Protein AF-A0A957HT74-F1 (afdb_monomer)

Solvent-accessible surface area (backbone atoms only — not comparable to full-atom values): 10400 Å² total; per-residue (Å²): 116,50,66,56,54,30,31,49,35,33,40,51,44,15,50,49,34,28,53,54,8,50,47,22,50,78,40,12,60,59,52,15,63,47,33,43,53,90,46,33,67,59,37,26,54,51,10,50,52,28,33,54,48,12,51,52,36,37,55,48,42,68,42,86,78,61,56,58,66,61,52,46,52,51,26,50,50,32,46,50,51,33,51,51,50,53,51,48,45,70,76,40,52,91,59,42,31,72,68,21,52,54,51,52,51,52,52,33,52,53,39,42,50,36,22,54,48,33,52,57,27,50,58,48,59,29,47,40,89,97,46,83,98,39,71,58,85,87,85,85,82,91,67,94,69,60,66,83,74,47,44,67,60,69,69,34,67,87,58,40,52,83,80,32,87,52,46,73,46,77,46,79,44,76,59,84,98,44,77,44,81,46,78,40,69,58,86,75,86,127

Radius of gyration: 23.63 Å; Cα contacts (8 Å, |Δi|>4): 203; chains: 1; bounding box: 57×33×70 Å

pLDDT: mean 87.94, std 12.85, range [29.28, 98.62]

Structure (mmCIF, N/CA/C/O backbone):
data_AF-A0A957HT74-F1
#
_entry.id   AF-A0A957HT74-F1
#
loop_
_atom_site.group_PDB
_atom_site.id
_atom_site.type_symbol
_atom_site.label_atom_id
_atom_site.label_alt_id
_atom_site.label_comp_id
_atom_site.label_asym_id
_atom_site.label_entity_id
_atom_site.label_seq_id
_atom_site.pdbx_PDB_ins_code
_atom_site.Cartn_x
_atom_site.Cartn_y
_atom_site.Cartn_z
_atom_site.occupancy
_atom_site.B_iso_or_equiv
_atom_site.auth_seq_id
_atom_site.auth_comp_id
_atom_site.auth_asym_id
_atom_site.auth_atom_id
_atom_site.pdbx_PDB_model_num
ATOM 1 N N . MET A 1 1 ? -8.867 11.372 16.812 1.00 57.34 1 MET A N 1
ATOM 2 C CA . MET A 1 1 ? -7.610 11.881 16.205 1.00 57.34 1 MET A CA 1
ATOM 3 C C . MET A 1 1 ? -6.783 10.784 15.532 1.00 57.34 1 MET A C 1
ATOM 5 O O . MET A 1 1 ? -6.333 11.023 14.426 1.00 57.34 1 MET A O 1
ATOM 9 N N . ARG A 1 2 ? -6.617 9.591 16.124 1.00 67.62 2 ARG A N 1
ATOM 10 C CA . ARG A 1 2 ? -5.727 8.526 15.606 1.00 67.62 2 ARG A CA 1
ATOM 11 C C . ARG A 1 2 ? -6.231 7.813 14.342 1.00 67.62 2 ARG A C 1
ATOM 13 O O . ARG A 1 2 ? -5.451 7.509 13.455 1.00 67.62 2 ARG A O 1
ATOM 20 N N . GLU A 1 3 ? -7.545 7.688 14.169 1.00 76.31 3 GLU A N 1
ATOM 21 C CA . GLU A 1 3 ? -8.117 7.231 12.890 1.00 76.31 3 GLU A CA 1
ATOM 22 C C . GLU A 1 3 ? -7.791 8.193 11.729 1.00 76.31 3 GLU A C 1
ATOM 24 O O . GLU A 1 3 ? -7.622 7.764 10.591 1.00 76.31 3 GLU A O 1
ATOM 29 N N . LYS A 1 4 ? -7.615 9.497 12.010 1.00 83.75 4 LYS A N 1
ATOM 30 C CA . LYS A 1 4 ? -7.230 10.475 10.981 1.00 83.75 4 LYS A CA 1
ATOM 31 C C . LYS A 1 4 ? -5.808 10.231 10.469 1.00 83.75 4 LYS A C 1
ATOM 33 O O . LYS A 1 4 ? -5.583 10.432 9.286 1.00 83.75 4 LYS A O 1
ATOM 38 N N . THR A 1 5 ? -4.871 9.790 11.314 1.00 89.81 5 THR A N 1
ATOM 39 C CA . THR A 1 5 ? -3.486 9.537 10.877 1.00 89.81 5 THR A CA 1
ATOM 40 C C . THR A 1 5 ? -3.401 8.295 9.997 1.00 89.81 5 THR A C 1
ATOM 42 O O . THR A 1 5 ? -2.798 8.366 8.930 1.00 89.81 5 THR A O 1
ATOM 45 N N . LEU A 1 6 ? -4.110 7.218 10.366 1.00 91.69 6 LEU A N 1
ATOM 46 C CA . LEU A 1 6 ? -4.234 6.025 9.520 1.00 91.69 6 LEU A CA 1
ATOM 47 C C . LEU A 1 6 ? -4.896 6.357 8.175 1.00 91.69 6 LEU A C 1
ATOM 49 O O . LEU A 1 6 ? -4.411 5.942 7.125 1.00 91.69 6 LEU A O 1
ATOM 53 N N . LYS A 1 7 ? -5.966 7.164 8.195 1.00 94.06 7 LYS A N 1
ATOM 54 C CA . LYS A 1 7 ? -6.617 7.654 6.975 1.00 94.06 7 LYS A CA 1
ATOM 55 C C . LYS A 1 7 ? -5.644 8.410 6.073 1.00 94.06 7 LYS A C 1
ATOM 57 O O . LYS A 1 7 ? -5.621 8.161 4.872 1.00 94.06 7 LYS A O 1
ATOM 62 N N . THR A 1 8 ? -4.857 9.328 6.635 1.00 95.00 8 THR A N 1
ATOM 63 C CA . THR A 1 8 ? -3.863 10.087 5.869 1.00 95.00 8 THR A CA 1
ATOM 64 C C . THR A 1 8 ? -2.818 9.161 5.256 1.00 95.00 8 THR A C 1
ATOM 66 O O . THR A 1 8 ? -2.551 9.287 4.069 1.00 95.00 8 THR A O 1
ATOM 69 N N . ALA A 1 9 ? -2.285 8.198 6.016 1.00 95.12 9 ALA A N 1
ATOM 70 C CA . ALA A 1 9 ? -1.298 7.247 5.507 1.00 95.12 9 ALA A CA 1
ATOM 71 C C . ALA A 1 9 ? -1.837 6.442 4.310 1.00 95.12 9 ALA A C 1
ATOM 73 O O . ALA A 1 9 ? -1.196 6.391 3.262 1.00 95.12 9 ALA A O 1
ATOM 74 N N . LEU A 1 10 ? -3.053 5.895 4.432 1.00 96.75 10 LEU A N 1
ATOM 75 C CA . LEU A 1 10 ? -3.701 5.149 3.351 1.00 96.75 10 LEU A CA 1
ATOM 76 C C . LEU A 1 10 ? -3.994 6.033 2.129 1.00 96.75 10 LEU A C 1
ATOM 78 O O . LEU A 1 10 ? -3.748 5.616 1.003 1.00 96.75 10 LEU A O 1
ATOM 82 N N . LEU A 1 11 ? -4.486 7.263 2.317 1.00 97.81 11 LEU A N 1
ATOM 83 C CA . LEU A 1 11 ? -4.757 8.170 1.194 1.00 97.81 11 LEU A CA 1
ATOM 84 C C . LEU A 1 11 ? -3.479 8.645 0.493 1.00 97.81 11 LEU A C 1
ATOM 86 O O . LEU A 1 11 ? -3.493 8.824 -0.726 1.00 97.81 11 LEU A O 1
ATOM 90 N N . SER A 1 12 ? -2.378 8.823 1.226 1.00 97.44 12 SER A N 1
ATOM 91 C CA . SER A 1 12 ? -1.073 9.121 0.631 1.00 97.44 12 SER A CA 1
ATOM 92 C C . SER A 1 12 ? -0.578 7.959 -0.228 1.00 97.44 12 SER A C 1
ATOM 94 O O . SER A 1 12 ? -0.184 8.197 -1.369 1.00 97.44 12 SER A O 1
ATOM 96 N N . ASN A 1 13 ? -0.687 6.717 0.261 1.00 98.12 13 ASN A N 1
ATOM 97 C CA . ASN A 1 13 ? -0.359 5.526 -0.526 1.00 98.12 13 ASN A CA 1
ATOM 98 C C . ASN A 1 13 ? -1.254 5.415 -1.773 1.00 98.12 13 ASN A C 1
ATOM 100 O O . ASN A 1 13 ? -0.754 5.303 -2.890 1.00 98.12 13 ASN A O 1
ATOM 104 N N . ALA A 1 14 ? -2.573 5.549 -1.608 1.00 98.38 14 ALA A N 1
ATOM 105 C CA . ALA A 1 14 ? -3.521 5.514 -2.717 1.00 98.38 14 ALA A CA 1
ATOM 106 C C . ALA A 1 14 ? -3.192 6.548 -3.804 1.00 98.38 14 ALA A C 1
ATOM 108 O O . ALA A 1 14 ? -3.192 6.225 -4.992 1.00 98.38 14 ALA A O 1
ATOM 109 N N . THR A 1 15 ? -2.881 7.781 -3.396 1.00 98.44 15 THR A N 1
ATOM 110 C CA . THR A 1 15 ? -2.511 8.866 -4.315 1.00 98.44 15 THR A CA 1
ATOM 1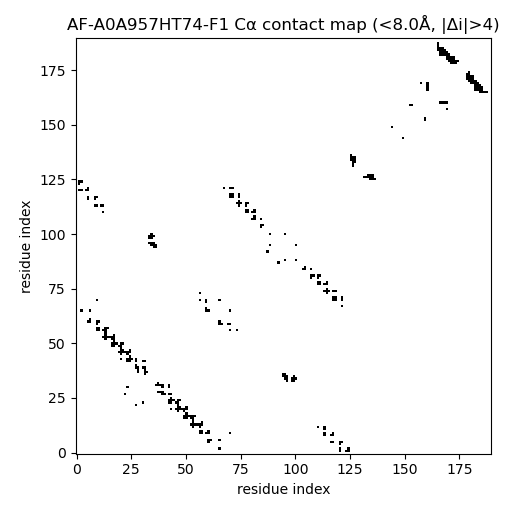11 C C . THR A 1 15 ? -1.215 8.540 -5.044 1.00 98.44 15 THR A C 1
ATOM 113 O O . THR A 1 15 ? -1.173 8.629 -6.268 1.00 98.44 15 THR A O 1
ATOM 116 N N . PHE A 1 16 ? -0.177 8.123 -4.315 1.00 98.31 16 PHE A N 1
ATOM 117 C CA . PHE A 1 16 ? 1.112 7.774 -4.906 1.00 98.31 16 PHE A CA 1
ATOM 118 C C . PHE A 1 16 ? 0.973 6.625 -5.909 1.00 98.31 16 PHE A C 1
ATOM 120 O O . PHE A 1 16 ? 1.353 6.779 -7.065 1.00 98.31 16 PHE A O 1
ATOM 127 N N . SER A 1 17 ? 0.329 5.527 -5.506 1.00 98.12 17 SER A N 1
ATOM 128 C CA . SER A 1 17 ? 0.074 4.363 -6.358 1.00 98.12 17 SER A CA 1
ATOM 129 C C . SER A 1 17 ? -0.717 4.729 -7.616 1.00 98.12 17 SER A C 1
ATOM 131 O O . SER A 1 17 ? -0.351 4.321 -8.716 1.00 98.12 17 SER A O 1
ATOM 133 N N . THR A 1 18 ? -1.755 5.562 -7.488 1.00 98.38 18 THR A N 1
ATOM 134 C CA . THR A 1 18 ? -2.556 6.013 -8.637 1.00 98.38 18 THR A CA 1
ATOM 135 C C . THR A 1 18 ? -1.728 6.867 -9.595 1.00 98.38 18 THR A C 1
ATOM 137 O O . THR A 1 18 ? -1.754 6.629 -10.800 1.00 98.38 18 THR A O 1
ATOM 140 N N . VAL A 1 19 ? -0.961 7.837 -9.086 1.00 98.31 19 VAL A N 1
ATOM 141 C CA . VAL A 1 19 ? -0.108 8.704 -9.916 1.00 98.31 19 VAL A CA 1
ATOM 142 C C . VAL A 1 19 ? 0.980 7.889 -10.617 1.00 98.31 19 VAL A C 1
ATOM 144 O O . VAL A 1 19 ? 1.155 8.027 -11.826 1.00 98.31 19 VAL A O 1
ATOM 147 N N . SER A 1 20 ? 1.664 6.993 -9.901 1.00 97.38 20 SER A N 1
ATOM 148 C CA . SER A 1 20 ? 2.643 6.074 -10.492 1.00 97.38 20 SER A CA 1
ATOM 149 C C . SER A 1 20 ? 2.011 5.184 -11.562 1.00 97.38 20 SER A C 1
ATOM 151 O O . SER A 1 20 ? 2.583 5.021 -12.639 1.00 97.38 20 SER A O 1
ATOM 153 N N . GLY A 1 21 ? 0.809 4.663 -11.308 1.00 97.94 21 GLY A N 1
ATOM 154 C CA . GLY A 1 21 ? 0.069 3.853 -12.268 1.00 97.94 21 GLY A CA 1
ATOM 155 C C . GLY A 1 21 ? -0.300 4.617 -13.540 1.00 97.94 21 GLY A C 1
ATOM 156 O O . GLY A 1 21 ? -0.068 4.125 -14.642 1.00 97.94 21 GLY A O 1
ATOM 157 N N . LEU A 1 22 ? -0.783 5.856 -13.409 1.00 98.31 22 LEU A N 1
ATOM 158 C CA . LEU A 1 22 ? -1.070 6.728 -14.551 1.00 98.31 22 LEU A CA 1
ATOM 159 C C . LEU A 1 22 ? 0.193 7.053 -15.357 1.00 98.31 22 LEU A C 1
ATOM 161 O O . LEU A 1 22 ? 0.153 7.016 -16.586 1.00 98.31 22 LEU A O 1
ATOM 165 N N . ILE A 1 23 ? 1.323 7.305 -14.688 1.00 97.44 23 ILE A N 1
ATOM 166 C CA . ILE A 1 23 ? 2.613 7.508 -15.360 1.00 97.44 23 ILE A CA 1
ATOM 167 C C . ILE A 1 23 ? 2.999 6.263 -16.166 1.00 97.44 23 ILE A C 1
ATOM 169 O O . ILE A 1 23 ? 3.411 6.385 -17.314 1.00 97.44 23 ILE A O 1
ATOM 173 N N . PHE A 1 24 ? 2.830 5.068 -15.605 1.00 96.88 24 PHE A N 1
ATOM 174 C CA . PHE A 1 24 ? 3.150 3.811 -16.284 1.00 96.88 24 PHE A CA 1
ATOM 175 C C . PHE A 1 24 ? 2.237 3.540 -17.490 1.00 96.88 24 PHE A C 1
ATOM 177 O O . PHE A 1 24 ? 2.708 3.052 -18.516 1.00 96.88 24 PHE A O 1
ATOM 184 N N . ILE A 1 25 ? 0.951 3.888 -17.394 1.00 98.00 25 ILE A N 1
ATOM 185 C CA . ILE A 1 25 ? -0.017 3.741 -18.491 1.00 98.00 25 ILE A CA 1
ATOM 186 C C . ILE A 1 25 ? 0.302 4.713 -19.637 1.00 98.00 25 ILE A C 1
ATOM 188 O O . ILE A 1 25 ? 0.414 4.296 -20.792 1.00 98.00 25 ILE A O 1
ATOM 192 N N . ILE A 1 26 ? 0.461 6.002 -19.323 1.00 97.88 26 ILE A N 1
ATOM 193 C CA . ILE A 1 26 ? 0.606 7.074 -20.322 1.00 97.88 26 ILE A CA 1
ATOM 194 C C . ILE A 1 26 ? 2.025 7.101 -20.902 1.00 97.88 26 ILE A C 1
ATOM 196 O O . ILE A 1 26 ? 2.206 7.257 -22.106 1.00 97.88 26 ILE A O 1
ATOM 200 N N . PHE A 1 27 ? 3.040 6.912 -20.057 1.00 96.50 27 PHE A N 1
ATOM 201 C CA . PHE A 1 27 ? 4.454 7.051 -20.408 1.00 96.50 27 PHE A CA 1
ATOM 202 C C . PHE A 1 27 ? 5.208 5.713 -20.381 1.00 96.50 27 PHE A C 1
ATOM 204 O O . PHE A 1 27 ? 6.421 5.689 -20.173 1.00 96.50 27 PHE A O 1
ATOM 211 N N . GLY A 1 28 ? 4.526 4.589 -20.628 1.00 94.06 28 GLY A N 1
ATOM 212 C CA . GLY A 1 28 ? 5.116 3.245 -20.549 1.00 94.06 28 GLY A CA 1
ATOM 213 C C . GLY A 1 28 ? 6.393 3.060 -21.380 1.00 94.06 28 GLY A C 1
ATOM 214 O O . GLY A 1 28 ? 7.334 2.422 -20.916 1.00 94.06 28 GLY A O 1
ATOM 215 N N . GLN A 1 29 ? 6.485 3.677 -22.565 1.00 95.50 29 GLN A N 1
ATOM 216 C CA . GLN A 1 29 ? 7.706 3.645 -23.384 1.00 95.50 29 GLN A CA 1
ATOM 217 C C . GLN A 1 29 ? 8.873 4.398 -22.730 1.00 95.50 29 GLN A C 1
ATOM 219 O O . GLN A 1 29 ? 10.006 3.922 -22.744 1.00 95.50 29 GLN A O 1
ATOM 224 N N . PHE A 1 30 ? 8.608 5.570 -22.149 1.00 95.19 30 PHE A N 1
ATOM 225 C CA . PHE A 1 30 ? 9.624 6.337 -21.433 1.00 95.19 30 PHE A CA 1
ATOM 226 C C . PHE A 1 30 ? 10.124 5.561 -20.211 1.00 95.19 30 PHE A C 1
ATOM 228 O O . PHE A 1 30 ? 11.331 5.462 -20.003 1.00 95.19 30 PHE A O 1
ATOM 235 N N . VAL A 1 31 ? 9.209 4.948 -19.452 1.00 94.75 31 VAL A N 1
ATOM 236 C CA . VAL A 1 31 ? 9.553 4.099 -18.303 1.00 94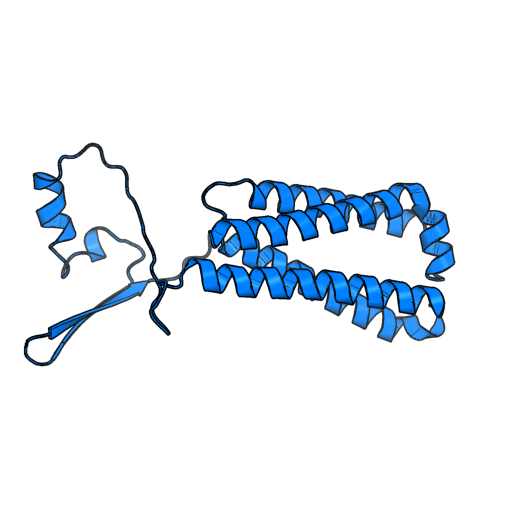.75 31 VAL A CA 1
ATOM 237 C C . VAL A 1 31 ? 10.388 2.895 -18.748 1.00 94.75 31 VAL A C 1
ATOM 239 O O . VAL A 1 31 ? 11.423 2.628 -18.146 1.00 94.75 31 VAL A O 1
ATOM 242 N N . ALA A 1 32 ? 10.008 2.217 -19.833 1.00 94.88 32 ALA A N 1
ATOM 243 C CA . ALA A 1 32 ? 10.768 1.100 -20.395 1.00 94.88 32 ALA A CA 1
ATOM 244 C C . ALA A 1 32 ? 12.217 1.489 -20.734 1.00 94.88 32 ALA A C 1
ATOM 246 O O . ALA A 1 32 ? 13.160 0.802 -20.338 1.00 94.88 32 ALA A O 1
ATOM 247 N N . ASN A 1 33 ? 12.400 2.638 -21.389 1.00 94.69 33 ASN A N 1
ATOM 248 C CA . ASN A 1 33 ? 13.722 3.157 -21.735 1.00 94.69 33 ASN A CA 1
ATOM 249 C C . ASN A 1 33 ? 14.525 3.563 -20.488 1.00 94.69 33 ASN A C 1
ATOM 251 O O . ASN A 1 33 ? 15.722 3.297 -20.410 1.00 94.69 33 ASN A O 1
ATOM 255 N N . LEU A 1 34 ? 13.875 4.182 -19.499 1.00 94.75 34 LEU A N 1
ATOM 256 C CA . LEU A 1 34 ? 14.508 4.592 -18.245 1.00 94.75 34 LEU A CA 1
ATOM 257 C C . LEU A 1 34 ? 14.992 3.389 -17.429 1.00 94.75 34 LEU A C 1
ATOM 259 O O . LEU A 1 34 ? 16.094 3.423 -16.886 1.00 94.75 34 LEU A O 1
ATOM 263 N N . ILE A 1 35 ? 14.184 2.329 -17.356 1.00 94.50 35 ILE A N 1
ATOM 264 C CA . ILE A 1 35 ? 14.504 1.099 -16.626 1.00 94.50 35 ILE A CA 1
ATOM 265 C C . ILE A 1 35 ? 15.515 0.229 -17.388 1.00 94.50 35 ILE A C 1
ATOM 267 O O . ILE A 1 35 ? 16.341 -0.424 -16.757 1.00 94.50 35 ILE A O 1
ATOM 271 N N . GLY A 1 36 ? 15.498 0.255 -18.723 1.00 92.69 36 GLY A N 1
ATOM 272 C CA . GLY A 1 36 ? 16.381 -0.544 -19.585 1.00 92.69 36 GLY A CA 1
ATOM 273 C C . GLY A 1 36 ? 15.743 -1.836 -20.107 1.00 92.69 36 GLY A C 1
ATOM 274 O O . GLY A 1 36 ? 16.366 -2.564 -20.874 1.00 92.69 36 GLY A O 1
ATOM 275 N N . ILE A 1 37 ? 14.482 -2.110 -19.754 1.00 92.00 37 ILE A N 1
ATOM 276 C CA . ILE A 1 37 ? 13.727 -3.269 -20.245 1.00 92.00 37 ILE A CA 1
ATOM 277 C C . ILE A 1 37 ? 12.680 -2.768 -21.237 1.00 92.00 37 ILE A C 1
ATOM 279 O O . ILE A 1 37 ? 11.681 -2.160 -20.860 1.00 92.00 37 ILE A O 1
ATOM 283 N N . SER A 1 38 ? 12.897 -3.037 -22.524 1.00 89.88 38 SER A N 1
ATOM 284 C CA . SER A 1 38 ? 12.035 -2.562 -23.615 1.00 89.88 38 SER A CA 1
ATOM 285 C C . SER A 1 38 ? 10.742 -3.380 -23.739 1.00 89.88 38 SER A C 1
ATOM 287 O O . SER A 1 38 ? 10.541 -4.103 -24.709 1.00 89.88 38 SER A O 1
ATOM 289 N N . ALA A 1 39 ? 9.854 -3.264 -22.748 1.00 93.00 39 ALA A N 1
ATOM 290 C CA . ALA A 1 39 ? 8.544 -3.920 -22.734 1.00 93.00 39 ALA A CA 1
ATOM 291 C C . ALA A 1 39 ? 7.420 -2.960 -22.279 1.00 93.00 39 ALA A C 1
ATOM 293 O O . ALA A 1 39 ? 6.850 -3.144 -21.203 1.00 93.00 39 ALA A O 1
ATOM 294 N N . PRO A 1 40 ? 7.063 -1.934 -23.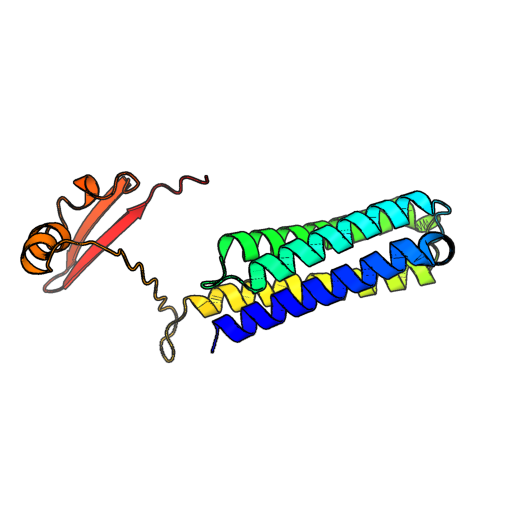079 1.00 92.81 40 PRO A N 1
ATOM 295 C CA . PRO A 1 40 ? 6.105 -0.887 -22.692 1.00 92.81 40 PRO A CA 1
ATOM 296 C C . PRO A 1 40 ? 4.754 -1.429 -22.208 1.00 92.81 40 PRO A C 1
ATOM 298 O O . PRO A 1 40 ? 4.202 -0.931 -21.230 1.00 92.81 40 PRO A O 1
ATOM 301 N N . ILE A 1 41 ? 4.261 -2.492 -22.852 1.00 95.69 41 ILE A N 1
ATOM 302 C CA . ILE A 1 41 ? 2.991 -3.153 -22.515 1.00 95.69 41 ILE A CA 1
ATOM 303 C C . ILE A 1 41 ? 3.008 -3.687 -21.075 1.00 95.69 41 ILE A C 1
ATOM 305 O O . ILE A 1 41 ? 2.016 -3.565 -20.361 1.00 95.69 41 ILE A O 1
ATOM 309 N N . VAL A 1 42 ? 4.139 -4.232 -20.613 1.00 95.62 42 VAL A N 1
ATOM 310 C CA . VAL A 1 42 ? 4.273 -4.747 -19.241 1.00 95.62 42 VAL A CA 1
ATOM 311 C C . VAL A 1 42 ? 4.113 -3.611 -18.234 1.00 95.62 42 VAL A C 1
ATOM 313 O O . VAL A 1 42 ? 3.361 -3.751 -17.272 1.00 95.62 42 VAL A O 1
ATOM 316 N N . TYR A 1 43 ? 4.744 -2.459 -18.482 1.00 95.12 43 TYR A N 1
ATOM 317 C CA . TYR A 1 43 ? 4.584 -1.284 -17.623 1.00 95.12 43 TYR A CA 1
ATOM 318 C C . TYR A 1 43 ? 3.147 -0.773 -17.623 1.00 95.12 43 TYR A C 1
ATOM 320 O O . TYR A 1 43 ? 2.627 -0.470 -16.557 1.00 95.12 43 TYR A O 1
ATOM 328 N N . GLN A 1 44 ? 2.467 -0.749 -18.770 1.00 96.94 44 GLN A N 1
ATOM 329 C CA . GLN A 1 44 ? 1.061 -0.343 -18.837 1.00 96.94 44 GLN A CA 1
ATOM 330 C C . GLN A 1 44 ? 0.147 -1.274 -18.031 1.00 96.94 44 GLN A C 1
ATOM 332 O O . GLN A 1 44 ? -0.708 -0.794 -17.287 1.00 96.94 44 GLN A O 1
ATOM 337 N N . ILE A 1 45 ? 0.356 -2.593 -18.115 1.00 97.69 45 ILE A N 1
ATOM 338 C CA . ILE A 1 45 ? -0.386 -3.585 -17.319 1.00 97.69 45 ILE A CA 1
ATOM 339 C C . ILE A 1 45 ? -0.138 -3.377 -15.825 1.00 97.69 45 ILE A C 1
ATOM 341 O O . ILE A 1 45 ? -1.088 -3.317 -15.043 1.00 97.69 45 ILE A O 1
ATOM 345 N N . ILE A 1 46 ? 1.126 -3.208 -15.431 1.00 97.00 46 ILE A N 1
ATOM 346 C CA . ILE A 1 46 ? 1.490 -2.884 -14.050 1.00 97.00 46 ILE A CA 1
ATOM 347 C C . ILE A 1 46 ? 0.804 -1.585 -13.608 1.00 97.00 46 ILE A C 1
ATOM 349 O O . ILE A 1 46 ? 0.244 -1.522 -12.515 1.00 97.00 46 ILE A O 1
ATOM 353 N N . GLY A 1 47 ? 0.793 -0.567 -14.468 1.00 97.81 47 GLY A N 1
ATOM 354 C CA . GLY A 1 47 ? 0.159 0.715 -14.198 1.00 97.81 47 GLY A CA 1
ATOM 355 C C . GLY A 1 47 ? -1.347 0.598 -13.968 1.00 97.81 47 GLY A C 1
ATOM 356 O O . GLY A 1 47 ? -1.860 1.185 -13.017 1.00 97.81 47 GLY A O 1
ATOM 357 N N . MET A 1 48 ? -2.049 -0.222 -14.757 1.00 98.25 48 MET A N 1
ATOM 358 C CA . MET A 1 48 ? -3.464 -0.540 -14.514 1.00 98.25 48 MET A CA 1
ATOM 359 C C . MET A 1 48 ? -3.664 -1.206 -13.150 1.00 98.25 48 MET A C 1
ATOM 361 O O . MET A 1 48 ? -4.556 -0.808 -12.399 1.00 98.25 48 MET A O 1
ATOM 365 N N . GLY A 1 49 ? -2.806 -2.169 -12.798 1.00 98.12 49 GLY A N 1
ATOM 366 C CA . GLY A 1 49 ? -2.816 -2.802 -11.479 1.00 98.12 49 GLY A CA 1
ATOM 367 C C . GLY A 1 49 ? -2.640 -1.791 -10.342 1.00 98.12 49 GLY A C 1
ATOM 368 O O . GLY A 1 49 ? -3.391 -1.828 -9.370 1.00 98.12 49 GLY A O 1
ATOM 369 N N . LEU A 1 50 ? -1.714 -0.841 -10.490 1.00 98.19 50 LEU A N 1
ATOM 370 C CA . LEU A 1 50 ? -1.458 0.216 -9.506 1.00 98.19 50 LEU A CA 1
ATOM 371 C C . LEU A 1 50 ? -2.629 1.197 -9.359 1.00 98.19 50 LEU A C 1
ATOM 373 O O . LEU A 1 50 ? -2.937 1.603 -8.240 1.00 98.19 50 LEU A O 1
ATOM 377 N N . VAL A 1 51 ? -3.314 1.553 -10.450 1.00 98.62 51 VAL A N 1
ATOM 378 C CA . VAL A 1 51 ? -4.522 2.396 -10.389 1.00 98.62 51 VAL A CA 1
ATOM 379 C C . VAL A 1 51 ? -5.656 1.668 -9.663 1.00 98.62 51 VAL A C 1
ATOM 381 O O . VAL A 1 51 ? -6.293 2.250 -8.784 1.00 98.62 51 VAL A O 1
ATOM 384 N N . LEU A 1 52 ? -5.888 0.389 -9.978 1.00 98.56 52 LEU A N 1
ATOM 385 C CA . LEU A 1 52 ? -6.898 -0.425 -9.291 1.00 98.56 52 LEU A CA 1
ATOM 386 C C . LEU A 1 52 ? -6.571 -0.590 -7.803 1.00 98.56 52 LEU A C 1
ATOM 388 O O . LEU A 1 52 ? -7.448 -0.417 -6.954 1.00 98.56 52 LEU A O 1
ATOM 392 N N . PHE A 1 53 ? -5.305 -0.861 -7.483 1.00 98.38 53 PHE A N 1
ATOM 393 C CA . PHE A 1 53 ? -4.820 -0.926 -6.109 1.00 98.38 53 PHE A CA 1
ATOM 394 C C . PHE A 1 53 ? -5.026 0.408 -5.382 1.00 98.38 53 PHE A C 1
ATOM 396 O O . PHE A 1 53 ? -5.638 0.432 -4.318 1.00 98.38 53 PHE A O 1
ATOM 403 N N . GLY A 1 54 ? -4.622 1.532 -5.980 1.00 98.44 54 GLY A N 1
ATOM 404 C CA . GLY A 1 54 ? -4.836 2.867 -5.419 1.00 98.44 54 GLY A CA 1
ATOM 405 C C . GLY A 1 54 ? -6.314 3.162 -5.141 1.00 98.44 54 GLY A C 1
ATOM 406 O O . GLY A 1 54 ? -6.656 3.641 -4.057 1.00 98.44 54 GLY A O 1
ATOM 407 N N . GLY A 1 55 ? -7.207 2.788 -6.061 1.00 98.38 55 GLY A N 1
ATOM 408 C CA . GLY A 1 55 ? -8.656 2.871 -5.866 1.00 98.38 55 GLY A CA 1
ATOM 409 C C . GLY A 1 55 ? -9.152 2.032 -4.683 1.00 98.38 55 GLY A C 1
ATOM 410 O O . GLY A 1 55 ? -9.918 2.526 -3.853 1.00 98.38 55 GLY A O 1
ATOM 411 N N . PHE A 1 56 ? -8.675 0.792 -4.551 1.00 98.31 56 PHE A N 1
ATOM 412 C CA . PHE A 1 56 ? -9.004 -0.087 -3.425 1.00 98.31 56 PHE A CA 1
ATOM 413 C C . PHE A 1 56 ? -8.515 0.469 -2.076 1.00 98.31 56 PHE A C 1
ATOM 415 O O . PHE A 1 56 ? -9.252 0.455 -1.081 1.00 98.31 56 PHE A O 1
ATOM 422 N N . VAL A 1 57 ? -7.300 1.023 -2.033 1.00 98.12 57 VAL A N 1
ATOM 423 C CA . VAL A 1 57 ? -6.748 1.660 -0.829 1.00 98.12 57 VAL A CA 1
ATOM 424 C C . VAL A 1 57 ? -7.557 2.908 -0.458 1.00 98.12 57 VAL A C 1
ATOM 426 O O . VAL A 1 57 ? -7.943 3.065 0.703 1.00 98.12 57 VAL A O 1
ATOM 429 N N . ALA A 1 58 ? -7.894 3.769 -1.426 1.00 98.00 58 ALA A N 1
ATOM 430 C CA . ALA A 1 58 ? -8.725 4.954 -1.197 1.00 98.00 58 AL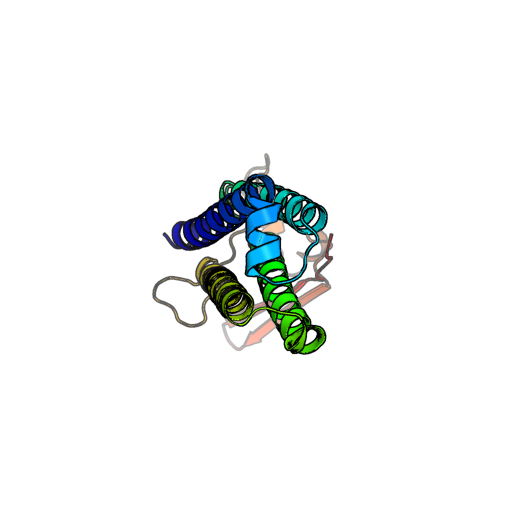A A CA 1
ATOM 431 C C . ALA A 1 58 ? -10.132 4.590 -0.698 1.00 98.00 58 ALA A C 1
ATOM 433 O O . ALA A 1 58 ? -10.661 5.205 0.234 1.00 98.00 58 ALA A O 1
ATOM 434 N N . TRP A 1 59 ? -10.732 3.555 -1.283 1.00 97.75 59 TRP A N 1
ATOM 435 C CA . TRP A 1 59 ? -12.011 3.013 -0.838 1.00 97.75 59 TRP A CA 1
ATOM 436 C C . TRP A 1 59 ? -11.939 2.524 0.612 1.00 97.75 59 TRP A C 1
ATOM 438 O O . TRP A 1 59 ? -12.786 2.888 1.427 1.00 97.75 59 TRP A O 1
ATOM 448 N N . THR A 1 60 ? -10.885 1.791 0.974 1.00 96.19 60 THR A N 1
ATOM 449 C CA . THR A 1 60 ? -10.658 1.331 2.354 1.00 96.19 60 THR A CA 1
ATOM 450 C C . THR A 1 60 ? -10.504 2.511 3.320 1.00 96.19 60 THR A C 1
ATOM 452 O O . THR A 1 60 ? -11.127 2.533 4.381 1.00 96.19 60 THR A O 1
ATOM 455 N N . ALA A 1 61 ? -9.741 3.537 2.933 1.00 95.44 61 ALA A N 1
ATOM 456 C CA . ALA A 1 61 ? -9.472 4.725 3.748 1.00 95.44 61 ALA A CA 1
ATOM 457 C C . ALA A 1 61 ? -10.698 5.629 3.981 1.00 95.44 61 ALA A C 1
ATOM 459 O O . ALA A 1 61 ? -10.687 6.493 4.864 1.00 95.44 61 ALA A O 1
ATOM 460 N N . THR A 1 62 ? -11.749 5.483 3.170 1.00 94.50 62 THR A N 1
ATOM 461 C CA . THR A 1 62 ? -12.974 6.291 3.267 1.00 94.50 62 THR A CA 1
ATOM 462 C C . THR A 1 62 ? -14.094 5.602 4.048 1.00 94.50 62 THR A C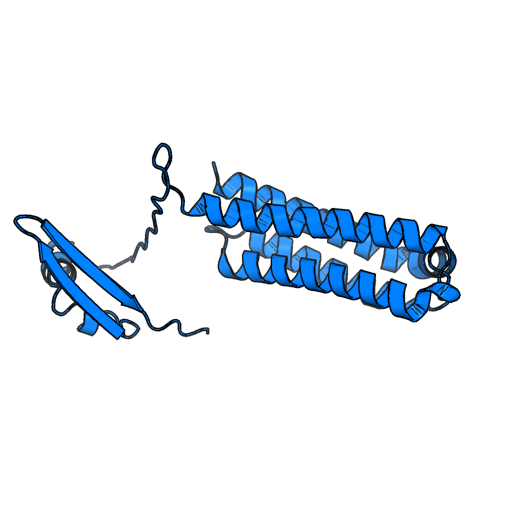 1
ATOM 464 O O . THR A 1 62 ? -15.084 6.261 4.380 1.00 94.50 62 THR A O 1
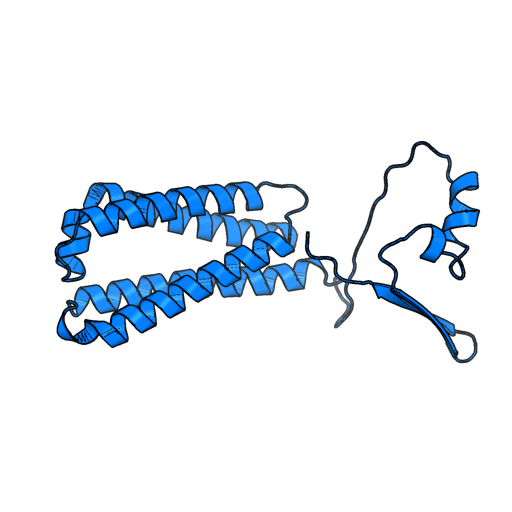ATOM 467 N N . ARG A 1 63 ? -13.934 4.323 4.421 1.00 92.06 63 ARG A N 1
ATOM 468 C CA . ARG A 1 63 ? -14.872 3.616 5.305 1.00 92.06 63 ARG A CA 1
ATOM 469 C C . ARG A 1 63 ? -14.780 4.110 6.750 1.00 92.06 63 ARG A C 1
ATOM 471 O O . ARG A 1 63 ? -13.726 4.536 7.213 1.00 92.06 63 ARG A O 1
ATOM 478 N N . LYS A 1 64 ? -15.916 4.063 7.451 1.00 86.81 64 LYS A N 1
ATOM 479 C CA . LYS A 1 64 ? -16.040 4.382 8.877 1.00 86.81 64 LYS A CA 1
ATOM 480 C C . LYS A 1 64 ? -16.749 3.218 9.585 1.00 86.81 64 LYS A C 1
ATOM 482 O O . LYS A 1 64 ? -17.906 2.970 9.245 1.00 86.81 64 LYS A O 1
ATOM 487 N N . PRO A 1 65 ? -16.110 2.536 10.550 1.00 85.12 65 PRO A N 1
ATOM 488 C CA . PRO A 1 65 ? -14.692 2.658 10.906 1.00 85.12 65 PRO A CA 1
ATOM 489 C C . PRO A 1 65 ? -13.772 2.123 9.793 1.00 85.12 65 PRO A C 1
ATOM 491 O O . PRO A 1 65 ? -14.181 1.275 8.997 1.00 85.12 65 PRO A O 1
ATOM 494 N N . ILE A 1 66 ? -12.524 2.598 9.738 1.00 89.88 66 ILE A N 1
ATOM 495 C CA . ILE A 1 66 ? -11.505 1.999 8.858 1.00 89.88 66 ILE A CA 1
ATOM 496 C C . ILE A 1 66 ? -11.220 0.568 9.328 1.00 89.88 66 ILE A C 1
ATOM 498 O O . ILE A 1 66 ? -10.891 0.340 10.493 1.00 89.88 66 ILE A O 1
ATOM 502 N N . ASN A 1 67 ? -11.314 -0.399 8.413 1.00 90.56 67 ASN A N 1
ATOM 503 C CA . ASN A 1 67 ? -10.996 -1.791 8.709 1.00 90.56 67 ASN A CA 1
ATOM 504 C C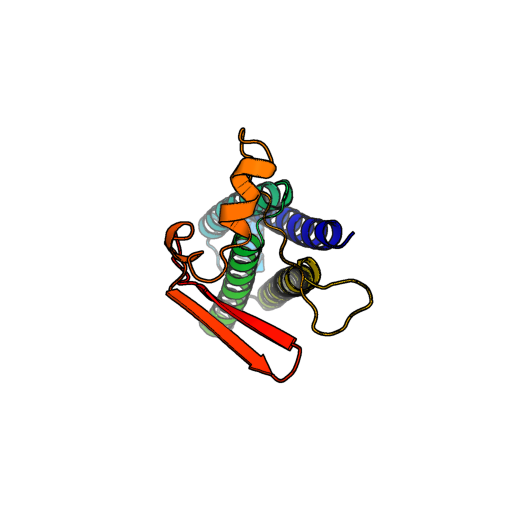 . ASN A 1 67 ? -9.471 -1.972 8.823 1.00 90.56 67 ASN A C 1
ATOM 506 O O . ASN A 1 67 ? -8.753 -1.968 7.823 1.00 90.56 67 ASN A O 1
ATOM 510 N N . THR A 1 68 ? -8.982 -2.136 10.052 1.00 90.69 68 THR A N 1
ATOM 511 C CA . THR A 1 68 ? -7.555 -2.296 10.376 1.00 90.69 68 THR A CA 1
ATOM 512 C C . THR A 1 68 ? -6.955 -3.593 9.841 1.00 90.69 68 THR A C 1
ATOM 514 O O . THR A 1 68 ? -5.772 -3.609 9.510 1.00 90.69 68 THR A O 1
ATOM 517 N N . PHE A 1 69 ? -7.751 -4.658 9.697 1.00 90.75 69 PHE A N 1
ATOM 518 C CA . PHE A 1 69 ? -7.298 -5.910 9.090 1.00 90.75 69 PHE A CA 1
ATOM 519 C C . PHE A 1 69 ? -7.009 -5.716 7.599 1.00 90.75 69 PHE A C 1
ATOM 521 O O . PHE A 1 69 ? -5.915 -6.033 7.139 1.00 90.75 69 PHE A O 1
ATOM 528 N N . ILE A 1 70 ? -7.934 -5.092 6.860 1.00 94.31 70 ILE A N 1
ATOM 529 C CA . ILE A 1 70 ? -7.710 -4.763 5.442 1.00 94.31 70 ILE A CA 1
ATOM 530 C C . ILE A 1 70 ? -6.534 -3.789 5.297 1.00 94.31 70 ILE A C 1
ATOM 532 O O . ILE A 1 70 ? -5.679 -3.986 4.440 1.00 94.31 70 ILE A O 1
ATOM 536 N N . ALA A 1 71 ? -6.435 -2.775 6.163 1.00 94.94 71 ALA A N 1
ATOM 537 C CA . ALA A 1 71 ? -5.299 -1.853 6.160 1.00 94.94 71 ALA A CA 1
ATOM 538 C C . ALA A 1 71 ? -3.953 -2.567 6.401 1.00 94.94 71 ALA A C 1
ATOM 540 O O . ALA A 1 71 ? -2.951 -2.182 5.802 1.00 94.94 71 ALA A O 1
ATOM 541 N N . SER A 1 72 ? -3.933 -3.623 7.223 1.00 94.44 72 SER A N 1
ATOM 542 C CA . SER A 1 72 ? -2.753 -4.467 7.430 1.00 94.44 72 SER A CA 1
ATOM 543 C C . SER A 1 72 ? -2.421 -5.307 6.195 1.00 94.44 72 SER A C 1
ATOM 545 O O . SER A 1 72 ? -1.250 -5.381 5.831 1.00 94.44 72 SER A O 1
ATOM 547 N N . LEU A 1 73 ? -3.421 -5.876 5.510 1.00 97.25 73 LEU A N 1
ATOM 548 C CA . LEU A 1 73 ? -3.208 -6.587 4.242 1.00 97.25 73 LEU A CA 1
ATOM 549 C C . LEU A 1 73 ? -2.640 -5.665 3.155 1.00 97.25 73 LEU A C 1
ATOM 551 O O . LEU A 1 73 ? -1.745 -6.075 2.421 1.00 97.25 73 LEU A O 1
ATOM 555 N N . ILE A 1 74 ? -3.101 -4.412 3.089 1.00 97.88 74 ILE A N 1
ATOM 556 C CA . ILE A 1 74 ? -2.531 -3.395 2.193 1.00 97.88 74 ILE A CA 1
ATOM 557 C C . ILE A 1 74 ? -1.043 -3.186 2.514 1.00 97.88 74 ILE A C 1
ATOM 559 O O . ILE A 1 74 ? -0.221 -3.249 1.609 1.00 97.88 74 ILE A O 1
ATOM 563 N N . SER A 1 75 ? -0.671 -3.036 3.791 1.00 97.25 75 SER A N 1
ATOM 564 C CA . SER A 1 75 ? 0.743 -2.908 4.185 1.00 97.25 75 SER A CA 1
ATOM 565 C C . SER A 1 75 ? 1.588 -4.133 3.829 1.00 97.25 75 SER A C 1
ATOM 567 O O . SER A 1 75 ? 2.751 -3.993 3.464 1.00 97.25 75 SER A O 1
ATOM 569 N N . VAL A 1 76 ? 1.021 -5.341 3.911 1.00 97.69 76 VAL A N 1
ATOM 570 C CA . VAL A 1 76 ? 1.704 -6.562 3.456 1.00 97.69 76 VAL A CA 1
ATOM 571 C C . VAL A 1 76 ? 1.929 -6.524 1.944 1.00 97.69 76 VAL A C 1
ATOM 573 O O . VAL A 1 76 ? 3.023 -6.858 1.493 1.00 97.69 76 VAL A O 1
ATOM 576 N N . ALA A 1 77 ? 0.941 -6.079 1.163 1.00 97.56 77 ALA A N 1
ATOM 577 C CA . ALA A 1 77 ? 1.099 -5.896 -0.278 1.00 97.56 77 ALA A CA 1
ATOM 578 C C . ALA A 1 77 ? 2.196 -4.865 -0.608 1.00 97.56 77 ALA A C 1
ATOM 580 O O . ALA A 1 77 ? 3.023 -5.127 -1.481 1.00 97.56 77 ALA A O 1
ATOM 581 N N . ASP A 1 78 ? 2.270 -3.756 0.139 1.00 98.00 78 ASP A N 1
ATOM 582 C CA . ASP A 1 78 ? 3.338 -2.754 0.011 1.00 98.00 78 ASP A CA 1
ATOM 583 C C . ASP A 1 78 ? 4.726 -3.382 0.255 1.00 98.00 78 ASP A C 1
ATOM 585 O 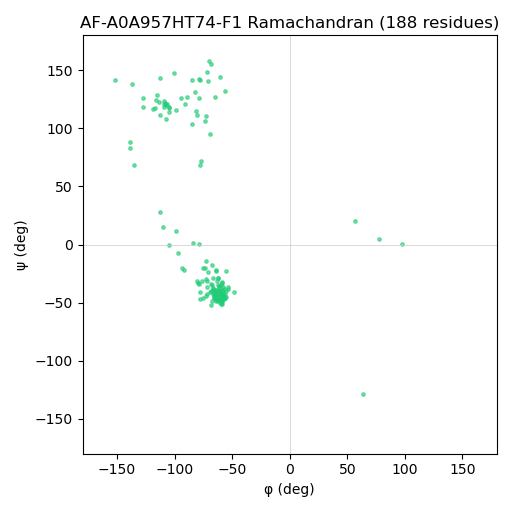O . ASP A 1 78 ? 5.667 -3.162 -0.507 1.00 98.00 78 ASP A O 1
ATOM 589 N N . PHE A 1 79 ? 4.871 -4.229 1.279 1.00 98.12 79 PHE A N 1
ATOM 590 C CA . PHE A 1 79 ? 6.136 -4.927 1.533 1.00 98.12 79 PHE A CA 1
ATOM 591 C C . PHE A 1 79 ? 6.475 -5.960 0.461 1.00 98.12 79 PHE A C 1
ATOM 593 O O . PHE A 1 79 ? 7.634 -6.055 0.057 1.00 98.12 79 PHE A O 1
ATOM 600 N N . LEU A 1 80 ? 5.488 -6.711 -0.033 1.00 98.19 80 LEU A N 1
ATOM 601 C CA . LEU A 1 80 ? 5.690 -7.644 -1.141 1.00 98.19 80 LEU A CA 1
ATOM 602 C C . LEU A 1 80 ? 6.145 -6.917 -2.409 1.00 98.19 80 LEU A C 1
ATOM 604 O O . LEU A 1 80 ? 7.021 -7.417 -3.109 1.00 98.19 80 LEU A O 1
ATOM 608 N N . TRP A 1 81 ? 5.623 -5.718 -2.669 1.00 97.94 81 TRP A N 1
ATOM 609 C CA . TRP A 1 81 ? 6.075 -4.868 -3.768 1.00 97.94 81 TRP A CA 1
ATOM 610 C C . TRP A 1 81 ? 7.548 -4.459 -3.624 1.00 97.94 81 TRP A C 1
ATOM 612 O O . TRP A 1 81 ? 8.327 -4.551 -4.577 1.00 97.94 81 TRP A O 1
ATOM 622 N N . VAL A 1 82 ? 7.957 -4.051 -2.419 1.00 98.38 82 VAL A N 1
ATOM 623 C CA . VAL A 1 82 ? 9.351 -3.691 -2.106 1.00 98.38 82 VAL A CA 1
ATOM 624 C C . VAL A 1 82 ? 10.280 -4.892 -2.275 1.00 98.38 82 VAL A C 1
ATOM 626 O O . VAL A 1 82 ? 11.303 -4.784 -2.950 1.00 98.38 82 VAL A O 1
ATOM 629 N N . ILE A 1 83 ? 9.906 -6.051 -1.728 1.00 98.38 83 ILE A N 1
ATOM 630 C CA . ILE A 1 83 ? 10.663 -7.301 -1.880 1.00 98.38 83 ILE A CA 1
ATOM 631 C C . ILE A 1 83 ? 10.764 -7.682 -3.360 1.00 98.38 83 ILE A C 1
ATOM 633 O O . ILE A 1 83 ? 11.859 -7.965 -3.843 1.00 98.38 83 ILE A O 1
ATOM 637 N N . GLY A 1 84 ? 9.655 -7.628 -4.101 1.00 97.69 84 GLY A N 1
ATOM 638 C CA . GLY A 1 84 ? 9.627 -7.887 -5.539 1.00 97.69 84 GLY A CA 1
ATOM 639 C C . GLY A 1 84 ? 10.555 -6.954 -6.318 1.00 97.69 84 GLY A C 1
ATOM 640 O O . GLY A 1 84 ? 11.278 -7.407 -7.200 1.00 97.69 84 GLY A O 1
ATOM 641 N N . THR A 1 85 ? 10.615 -5.675 -5.939 1.00 97.25 85 THR A N 1
ATOM 642 C CA . THR A 1 85 ? 11.529 -4.694 -6.545 1.00 97.25 85 THR A CA 1
ATOM 643 C C . THR A 1 85 ? 12.995 -5.035 -6.267 1.00 97.25 85 THR A C 1
ATOM 645 O O . THR A 1 85 ? 13.820 -4.998 -7.178 1.00 97.25 85 THR A O 1
ATOM 648 N N . ILE A 1 86 ? 13.334 -5.421 -5.033 1.00 97.56 86 ILE A N 1
ATOM 649 C CA . ILE A 1 86 ? 14.700 -5.833 -4.669 1.00 97.56 86 ILE A CA 1
ATOM 650 C C . ILE A 1 86 ? 15.104 -7.102 -5.430 1.00 97.56 86 ILE A C 1
ATOM 652 O O . ILE A 1 86 ? 16.206 -7.165 -5.975 1.00 97.56 86 ILE A O 1
ATOM 656 N N . LEU A 1 87 ? 14.213 -8.094 -5.515 1.00 97.88 87 LEU A N 1
ATOM 657 C CA . LEU A 1 87 ? 14.454 -9.334 -6.258 1.00 97.88 87 LEU A CA 1
ATOM 658 C C . LEU A 1 87 ? 14.605 -9.084 -7.764 1.00 97.88 87 LEU A C 1
ATOM 660 O O . LEU A 1 87 ? 15.481 -9.678 -8.396 1.00 97.88 87 LEU A O 1
ATOM 664 N N . LEU A 1 88 ? 13.806 -8.179 -8.337 1.00 95.25 88 LEU A N 1
ATOM 665 C CA . LEU A 1 88 ? 13.951 -7.734 -9.725 1.00 95.25 88 LEU A CA 1
ATOM 666 C C . LEU A 1 88 ? 15.340 -7.128 -9.954 1.00 95.25 88 LEU A C 1
ATOM 668 O O . LEU A 1 88 ? 16.037 -7.530 -10.880 1.00 95.25 88 LEU A O 1
ATOM 672 N N . ILE A 1 89 ? 15.769 -6.201 -9.092 1.00 96.62 89 ILE A N 1
ATOM 673 C CA . ILE A 1 89 ? 17.089 -5.568 -9.210 1.00 96.62 89 ILE A CA 1
ATOM 674 C C . ILE A 1 89 ? 18.201 -6.610 -9.076 1.00 96.62 89 ILE A C 1
ATOM 676 O O . ILE A 1 89 ? 19.125 -6.606 -9.881 1.00 96.62 89 ILE A O 1
ATOM 680 N N . ALA A 1 90 ? 18.113 -7.522 -8.106 1.00 96.69 90 ALA A N 1
ATOM 681 C CA . ALA A 1 90 ? 19.131 -8.546 -7.885 1.00 96.69 90 ALA A CA 1
ATOM 682 C C . ALA A 1 90 ? 19.251 -9.526 -9.066 1.00 96.69 90 ALA A C 1
ATOM 684 O O . ALA A 1 90 ? 20.359 -9.882 -9.462 1.00 96.69 90 ALA A O 1
ATOM 685 N N . SER A 1 91 ? 18.122 -9.941 -9.647 1.00 95.50 91 SER A N 1
ATOM 686 C CA . SER A 1 91 ? 18.088 -10.905 -10.757 1.00 95.50 91 SER A CA 1
ATOM 687 C C . SER A 1 91 ? 18.412 -10.285 -12.118 1.00 95.50 91 SER A C 1
ATOM 689 O O . SER A 1 91 ? 19.036 -10.938 -12.952 1.00 95.50 91 SER A O 1
ATOM 691 N N . ALA A 1 92 ? 18.041 -9.022 -12.342 1.00 93.94 92 ALA A N 1
ATOM 692 C CA . ALA A 1 92 ? 18.206 -8.330 -13.619 1.00 93.94 92 ALA A CA 1
ATOM 693 C C . ALA A 1 92 ? 19.266 -7.215 -13.586 1.00 93.94 92 ALA A C 1
ATOM 695 O O . ALA A 1 92 ? 19.321 -6.409 -14.510 1.00 93.94 92 ALA A O 1
ATOM 696 N N . PHE A 1 93 ? 20.136 -7.166 -12.570 1.00 92.88 93 PHE A N 1
ATOM 697 C CA . PHE A 1 93 ? 21.073 -6.055 -12.331 1.00 92.88 93 PHE A CA 1
ATOM 698 C C . PHE A 1 93 ? 21.863 -5.611 -13.573 1.00 92.88 93 PHE A C 1
ATOM 700 O O . PHE A 1 93 ? 22.031 -4.421 -13.806 1.00 92.88 93 PHE A O 1
ATOM 707 N N . ARG A 1 94 ? 22.326 -6.566 -14.394 1.00 93.12 94 ARG A N 1
ATOM 708 C CA . ARG A 1 94 ? 23.119 -6.296 -15.610 1.00 93.12 94 ARG A CA 1
ATOM 709 C C . ARG A 1 94 ? 22.301 -5.757 -16.788 1.00 93.12 94 ARG A C 1
ATOM 711 O O . ARG A 1 94 ? 22.883 -5.213 -17.717 1.00 93.12 94 ARG A O 1
ATOM 718 N N . LEU A 1 95 ? 20.988 -5.974 -16.775 1.00 92.94 95 LEU A N 1
ATOM 719 C CA . LEU A 1 95 ? 20.056 -5.553 -17.824 1.00 92.94 95 LEU A CA 1
ATOM 720 C C . LEU A 1 95 ? 19.429 -4.189 -17.517 1.00 92.94 95 LEU A C 1
ATOM 722 O O . LEU A 1 95 ? 18.908 -3.535 -18.415 1.00 92.94 95 LEU A O 1
ATOM 726 N N . LEU A 1 96 ? 19.444 -3.778 -16.249 1.00 94.94 96 LEU A N 1
ATOM 727 C CA . LEU A 1 96 ? 18.836 -2.537 -15.798 1.00 94.94 96 LEU A CA 1
ATOM 728 C C . LEU A 1 96 ? 19.787 -1.355 -15.983 1.00 94.94 96 LEU A C 1
ATOM 730 O O . LEU A 1 96 ? 20.981 -1.427 -15.693 1.00 94.94 96 LEU A O 1
ATOM 734 N N . ASN A 1 97 ? 19.225 -0.220 -16.383 1.00 95.94 97 ASN A N 1
ATOM 735 C CA . ASN A 1 97 ? 19.964 1.033 -16.428 1.00 95.94 97 ASN A CA 1
ATOM 736 C C . ASN A 1 97 ? 20.241 1.540 -15.000 1.00 95.94 97 ASN A C 1
ATOM 738 O O . ASN A 1 97 ? 19.332 1.506 -14.165 1.00 95.94 97 ASN A O 1
ATOM 742 N N . PRO A 1 98 ? 21.428 2.111 -14.707 1.00 94.75 98 PRO A N 1
ATOM 743 C CA . PRO A 1 98 ? 21.740 2.646 -13.378 1.00 94.75 98 PRO A CA 1
ATOM 744 C C . PRO A 1 98 ? 20.729 3.691 -12.882 1.00 94.75 98 PRO A C 1
ATOM 746 O O . PRO A 1 98 ? 20.318 3.664 -11.722 1.00 94.75 98 PRO A O 1
ATOM 749 N N . GLY A 1 99 ? 20.267 4.576 -13.775 1.00 93.88 99 GLY A N 1
ATOM 750 C CA . GLY A 1 99 ? 19.208 5.541 -13.463 1.00 93.88 99 GLY A CA 1
ATOM 751 C C . GLY A 1 99 ? 17.872 4.864 -13.140 1.00 93.88 99 GLY A C 1
ATOM 752 O O . GLY A 1 99 ? 17.188 5.260 -12.199 1.00 93.88 99 GLY A O 1
ATOM 753 N N . GLY A 1 100 ? 17.539 3.791 -13.860 1.00 94.56 100 GLY A N 1
ATOM 754 C CA . GLY A 1 100 ? 16.364 2.968 -13.593 1.00 94.56 100 GLY A CA 1
ATOM 755 C C . GLY A 1 100 ? 16.415 2.276 -12.232 1.00 94.56 100 GLY A C 1
ATOM 756 O O . GLY A 1 100 ? 15.429 2.302 -11.500 1.00 94.56 100 GLY A O 1
ATOM 757 N N . ILE A 1 101 ? 17.574 1.730 -11.849 1.00 96.69 101 ILE A N 1
ATOM 758 C CA . ILE A 1 101 ? 17.794 1.137 -10.519 1.00 96.69 101 ILE A CA 1
ATOM 759 C C . ILE A 1 101 ? 17.557 2.180 -9.421 1.00 96.69 101 ILE A C 1
ATOM 761 O O . ILE A 1 101 ? 16.833 1.904 -8.466 1.00 96.69 101 ILE A O 1
ATOM 765 N N . ALA A 1 102 ? 18.117 3.385 -9.564 1.00 96.81 102 ALA A N 1
ATOM 766 C CA . ALA A 1 102 ? 17.929 4.457 -8.586 1.00 96.81 102 ALA A CA 1
ATOM 767 C C . ALA A 1 102 ? 16.447 4.841 -8.427 1.00 96.81 102 ALA A C 1
ATOM 769 O O . ALA A 1 102 ? 15.963 4.994 -7.305 1.00 96.81 102 ALA A O 1
ATOM 770 N N . VAL A 1 103 ? 15.706 4.932 -9.536 1.00 95.88 103 VAL A N 1
ATOM 771 C CA . VAL A 1 103 ? 14.262 5.219 -9.527 1.00 95.88 103 VAL A CA 1
ATOM 772 C C . VAL A 1 103 ? 13.467 4.093 -8.864 1.00 95.88 103 VAL A C 1
ATOM 774 O O . VAL A 1 103 ? 12.617 4.370 -8.019 1.00 95.88 103 VAL A O 1
ATOM 777 N N . LEU A 1 104 ? 13.759 2.829 -9.187 1.00 96.50 104 LEU A N 1
ATOM 778 C CA . LEU A 1 104 ? 13.112 1.672 -8.560 1.00 96.50 104 LEU A CA 1
ATOM 779 C C . LEU A 1 104 ? 13.339 1.650 -7.044 1.00 96.50 104 LEU A C 1
ATOM 781 O O . LEU A 1 104 ? 12.389 1.453 -6.287 1.00 96.50 104 LEU A O 1
ATOM 785 N N . LEU A 1 105 ? 14.568 1.911 -6.590 1.00 97.88 105 LEU A N 1
ATOM 786 C CA . LEU A 1 105 ? 14.892 1.993 -5.164 1.00 97.88 105 LEU A CA 1
ATOM 787 C C . LEU A 1 105 ? 14.188 3.166 -4.473 1.00 97.88 105 LEU A C 1
ATOM 789 O O . LEU A 1 105 ? 13.696 3.002 -3.358 1.00 97.88 105 LEU A O 1
ATOM 793 N N . ALA A 1 106 ? 14.092 4.328 -5.125 1.00 97.69 106 ALA A N 1
ATOM 794 C CA . ALA A 1 106 ? 13.373 5.478 -4.581 1.00 97.69 106 ALA A CA 1
ATOM 795 C C . ALA A 1 106 ? 11.874 5.181 -4.407 1.00 97.69 106 ALA A C 1
ATOM 797 O O . ALA A 1 106 ? 11.310 5.447 -3.345 1.00 97.69 106 ALA A O 1
ATOM 798 N N . ILE A 1 107 ? 11.238 4.568 -5.412 1.00 97.25 107 ILE A N 1
ATOM 799 C CA . ILE A 1 107 ? 9.837 4.130 -5.331 1.00 97.25 107 ILE A CA 1
ATOM 800 C C . ILE A 1 107 ? 9.670 3.099 -4.210 1.00 97.25 107 ILE A C 1
ATOM 802 O O . ILE A 1 107 ? 8.771 3.242 -3.382 1.00 97.25 107 ILE A O 1
ATOM 806 N N . ALA A 1 108 ? 10.553 2.099 -4.133 1.00 97.75 108 ALA A N 1
ATOM 807 C CA . ALA A 1 108 ? 10.513 1.086 -3.084 1.00 97.75 108 ALA A CA 1
ATOM 808 C C . ALA A 1 108 ? 10.647 1.700 -1.680 1.00 97.75 108 ALA A C 1
ATOM 810 O O . ALA A 1 108 ? 9.910 1.322 -0.774 1.00 97.75 108 ALA A O 1
ATOM 811 N N . ALA A 1 109 ? 11.522 2.691 -1.493 1.00 98.19 109 ALA A N 1
ATOM 812 C CA . ALA A 1 109 ? 11.666 3.390 -0.217 1.00 98.19 109 ALA A CA 1
ATOM 813 C C . ALA A 1 109 ? 10.392 4.160 0.179 1.00 98.19 109 ALA A C 1
ATOM 815 O O . ALA A 1 109 ? 9.986 4.121 1.341 1.00 98.19 109 ALA A O 1
ATOM 816 N N . ILE A 1 110 ? 9.733 4.820 -0.780 1.00 98.06 110 ILE A N 1
ATOM 817 C CA . ILE A 1 110 ? 8.471 5.539 -0.544 1.00 98.06 110 ILE A CA 1
ATOM 818 C C . ILE A 1 110 ? 7.346 4.561 -0.170 1.00 98.06 110 ILE A C 1
ATOM 820 O O . ILE A 1 110 ? 6.633 4.784 0.809 1.00 98.06 110 ILE A O 1
ATOM 824 N N . VAL A 1 111 ? 7.208 3.455 -0.904 1.00 97.62 111 VAL A N 1
ATOM 825 C CA . VAL A 1 111 ? 6.196 2.420 -0.624 1.00 97.62 111 VAL A CA 1
ATOM 826 C C . VAL A 1 111 ? 6.452 1.755 0.732 1.00 97.62 111 VAL A C 1
ATOM 828 O O . VAL A 1 111 ? 5.526 1.603 1.529 1.00 97.62 111 VAL A O 1
ATOM 831 N N . LEU A 1 112 ? 7.714 1.448 1.054 1.00 97.81 112 LEU A N 1
ATOM 832 C CA . LEU A 1 112 ? 8.108 0.932 2.367 1.00 97.81 112 LEU A CA 1
ATOM 833 C C . LEU A 1 112 ? 7.700 1.895 3.487 1.00 97.81 112 LEU A C 1
ATOM 835 O O . LEU A 1 112 ? 7.149 1.470 4.504 1.00 97.81 112 LEU A O 1
ATOM 839 N N . PHE A 1 113 ? 7.943 3.194 3.298 1.00 97.81 113 PHE A N 1
ATOM 840 C CA . PHE A 1 113 ? 7.547 4.222 4.253 1.00 97.81 113 PHE A CA 1
ATOM 841 C C . PHE A 1 113 ? 6.030 4.229 4.496 1.00 97.81 113 PHE A C 1
ATOM 843 O O . PHE A 1 113 ? 5.604 4.297 5.653 1.00 97.81 113 PHE A O 1
ATOM 850 N N . PHE A 1 114 ? 5.208 4.099 3.449 1.00 96.31 114 PHE A N 1
ATOM 851 C CA . PHE A 1 114 ? 3.754 3.996 3.608 1.00 96.31 114 PHE A CA 1
ATOM 852 C C . PHE A 1 114 ? 3.336 2.744 4.380 1.00 96.31 114 PHE A C 1
ATOM 854 O O . PHE A 1 114 ? 2.594 2.867 5.360 1.00 96.31 114 PHE A O 1
ATOM 861 N N . GLY A 1 115 ? 3.873 1.573 4.024 1.00 94.81 115 GLY A N 1
ATOM 862 C CA . GLY A 1 115 ? 3.589 0.317 4.723 1.00 94.81 115 GLY A CA 1
ATOM 863 C C . GLY A 1 115 ? 3.930 0.387 6.218 1.00 94.81 115 GLY A C 1
ATOM 864 O O . GLY A 1 115 ? 3.105 0.043 7.069 1.00 94.81 115 GLY A O 1
ATOM 865 N N . LEU A 1 116 ? 5.102 0.933 6.565 1.00 96.19 116 LEU A N 1
ATOM 866 C CA . LEU A 1 116 ? 5.510 1.146 7.960 1.00 96.19 116 LEU A CA 1
ATOM 867 C C . LEU A 1 116 ? 4.584 2.124 8.692 1.00 96.19 116 LEU A C 1
ATOM 869 O O . LEU A 1 116 ? 4.190 1.879 9.836 1.00 96.19 116 LEU A O 1
ATOM 873 N N . ARG A 1 117 ? 4.211 3.231 8.039 1.00 95.44 117 ARG A N 1
ATOM 874 C CA . ARG A 1 117 ? 3.337 4.248 8.629 1.00 95.44 117 ARG A CA 1
ATOM 875 C C . ARG A 1 117 ? 1.934 3.705 8.899 1.00 95.44 117 ARG A C 1
ATOM 877 O O . ARG A 1 117 ? 1.383 3.979 9.966 1.00 95.44 117 ARG A O 1
ATOM 884 N N . GLN A 1 118 ? 1.385 2.924 7.970 1.00 94.88 118 GLN A N 1
ATOM 885 C CA . GLN A 1 118 ? 0.097 2.247 8.111 1.00 94.88 118 GLN A CA 1
ATOM 886 C C . GLN A 1 118 ? 0.096 1.303 9.320 1.00 94.88 118 GLN A C 1
ATOM 888 O O . GLN A 1 118 ? -0.777 1.431 10.177 1.00 94.88 118 GLN A O 1
ATOM 893 N N . LEU A 1 119 ? 1.094 0.421 9.450 1.00 93.31 119 LEU A N 1
ATOM 894 C CA . LEU A 1 119 ? 1.181 -0.508 10.587 1.00 93.31 119 LEU A CA 1
ATOM 895 C C . LEU A 1 119 ? 1.328 0.207 11.931 1.00 93.31 119 LEU A C 1
ATOM 897 O O . LEU A 1 119 ? 0.632 -0.117 12.895 1.00 93.31 119 LEU A O 1
ATOM 901 N N . HIS A 1 120 ? 2.196 1.213 11.990 1.00 92.31 120 HIS A N 1
ATOM 902 C CA . HIS A 1 120 ? 2.367 2.015 13.194 1.00 92.31 120 HIS A CA 1
ATOM 903 C C . HIS A 1 120 ? 1.062 2.727 13.595 1.00 92.31 120 HIS A C 1
ATOM 905 O O . HIS A 1 120 ? 0.697 2.750 14.772 1.00 92.31 120 HIS A O 1
ATOM 911 N N . ASP A 1 121 ? 0.327 3.291 12.632 1.00 91.19 121 ASP A N 1
ATOM 912 C CA . ASP A 1 121 ? -0.927 3.983 12.924 1.00 91.19 121 ASP A CA 1
ATOM 913 C C . ASP A 1 121 ? -2.065 3.011 13.285 1.00 91.19 121 ASP A C 1
ATOM 915 O O . ASP A 1 121 ? -2.890 3.367 14.126 1.00 91.19 121 ASP A O 1
ATOM 919 N N . ILE A 1 122 ? -2.073 1.776 12.762 1.00 89.56 122 ILE A N 1
ATOM 920 C CA . ILE A 1 122 ? -2.986 0.701 13.200 1.00 89.56 122 ILE A CA 1
ATOM 921 C C . ILE A 1 122 ? -2.790 0.390 14.690 1.00 89.56 122 ILE A C 1
ATOM 923 O O . ILE A 1 122 ? -3.774 0.334 15.427 1.00 89.56 122 ILE A O 1
ATOM 927 N N . GLY A 1 123 ? -1.547 0.257 15.167 1.00 83.62 123 GLY A N 1
ATOM 928 C CA . GLY A 1 123 ? -1.274 0.026 16.595 1.00 83.62 123 GLY A CA 1
ATOM 929 C C . GLY A 1 123 ? -1.861 1.126 17.490 1.00 83.62 123 GLY A C 1
ATOM 930 O O . GLY A 1 123 ? -2.479 0.857 18.524 1.00 83.62 123 GLY A O 1
ATOM 931 N N . LYS A 1 124 ? -1.788 2.376 17.020 1.00 85.19 124 LYS A N 1
ATOM 932 C CA . LYS A 1 124 ? -2.329 3.550 17.719 1.00 85.19 124 LYS A CA 1
ATOM 933 C C . LYS A 1 124 ? -3.852 3.615 17.747 1.00 85.19 124 LYS A C 1
ATOM 935 O O . LYS A 1 124 ? -4.392 4.269 18.643 1.00 85.19 124 LYS A O 1
ATOM 940 N N . VAL A 1 125 ? -4.555 2.975 16.807 1.00 84.19 125 VAL A N 1
ATOM 941 C CA . VAL A 1 125 ? -6.031 2.942 16.800 1.00 84.19 125 VAL A CA 1
ATOM 942 C C . VAL A 1 125 ? -6.563 2.344 18.101 1.00 84.19 125 VAL A C 1
ATOM 944 O O . VAL A 1 125 ? -7.557 2.840 18.630 1.00 84.19 125 VAL A O 1
ATOM 947 N N . TYR A 1 126 ? -5.875 1.339 18.643 1.00 81.12 126 TYR A N 1
ATOM 948 C CA . TYR A 1 126 ? -6.321 0.628 19.835 1.00 81.12 126 TYR A CA 1
ATOM 949 C C . TYR A 1 126 ? -5.772 1.202 21.139 1.00 81.12 126 TYR A C 1
ATOM 951 O O . TYR A 1 126 ? -6.354 0.964 22.184 1.00 81.12 126 TYR A O 1
ATOM 959 N N . GLU A 1 127 ? -4.668 1.941 21.134 1.00 82.88 127 GLU A N 1
ATOM 960 C CA . GLU A 1 127 ? -4.083 2.489 22.365 1.00 82.88 127 GLU A CA 1
ATOM 961 C C . GLU A 1 127 ? -5.032 3.442 23.126 1.00 82.88 127 GLU A C 1
ATOM 963 O O . GLU A 1 127 ? -5.734 4.269 22.537 1.00 82.88 127 GLU A O 1
ATOM 968 N N . VAL A 1 128 ? -4.976 3.404 24.459 1.00 79.88 128 VAL A N 1
ATOM 969 C CA . VAL A 1 128 ? -5.676 4.353 25.337 1.00 79.88 128 VAL A CA 1
ATOM 970 C C . VAL A 1 128 ? -4.790 5.579 25.608 1.00 79.88 128 VAL A C 1
ATOM 972 O O . VAL A 1 128 ? -3.650 5.425 26.045 1.00 79.88 128 VAL A O 1
ATOM 975 N N . PRO A 1 129 ? -5.270 6.818 25.378 1.00 78.94 129 PRO A N 1
ATOM 976 C CA . PRO A 1 129 ? -4.502 8.022 25.693 1.00 78.94 129 PRO A CA 1
ATOM 977 C C . PRO A 1 129 ? -4.072 8.066 27.165 1.00 78.94 129 PRO A C 1
ATOM 979 O O . PRO A 1 129 ? -4.889 7.854 28.057 1.00 78.94 129 PRO A O 1
ATOM 982 N N . GLY A 1 130 ? -2.791 8.353 27.414 1.00 81.31 130 GLY A N 1
ATOM 983 C CA . GLY A 1 130 ? -2.244 8.492 28.768 1.00 81.31 130 GLY A CA 1
ATOM 984 C C . GLY A 1 130 ? -1.974 7.179 29.512 1.00 81.31 130 GLY A C 1
ATOM 985 O O . GLY A 1 130 ? -1.587 7.233 30.674 1.00 81.31 130 GLY A O 1
ATOM 986 N N . LYS A 1 131 ? -2.150 6.010 28.878 1.00 80.19 131 LYS A N 1
ATOM 987 C CA . LYS A 1 131 ? -1.821 4.706 29.475 1.00 80.19 131 LYS A CA 1
ATOM 988 C C . LYS A 1 131 ? -0.916 3.896 28.546 1.00 80.19 131 LYS A C 1
ATOM 990 O O . LYS A 1 131 ? -1.253 3.685 27.385 1.00 80.19 131 LYS A O 1
ATOM 995 N N . THR A 1 132 ? 0.224 3.437 29.055 1.00 78.88 132 THR A N 1
ATOM 996 C CA . THR A 1 132 ? 1.142 2.549 28.326 1.00 78.88 132 THR A CA 1
ATOM 997 C C . THR A 1 132 ? 0.614 1.117 28.342 1.00 78.88 132 THR A C 1
ATOM 999 O O . THR A 1 132 ? 0.061 0.673 29.345 1.00 78.88 132 THR A O 1
ATOM 1002 N N . ASN A 1 133 ? 0.759 0.393 27.228 1.00 76.00 133 ASN A N 1
ATOM 1003 C CA . ASN A 1 133 ? 0.339 -1.011 27.085 1.00 76.00 133 ASN A CA 1
ATOM 1004 C C . ASN A 1 133 ? -1.150 -1.289 27.379 1.00 76.00 133 ASN A C 1
ATOM 1006 O O . ASN A 1 133 ? -1.528 -2.427 27.653 1.00 76.00 133 ASN A O 1
ATOM 1010 N N . VAL A 1 134 ? -2.012 -0.267 27.322 1.00 76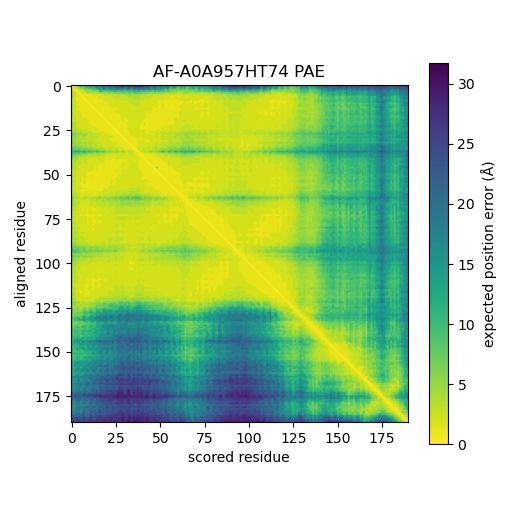.25 134 VAL A N 1
ATOM 1011 C CA . VAL A 1 134 ? -3.462 -0.433 27.464 1.00 76.25 134 VAL A CA 1
ATOM 1012 C C . VAL A 1 134 ? -4.121 -0.186 26.117 1.00 76.25 134 VAL A C 1
ATOM 1014 O O . VAL A 1 134 ? -4.026 0.907 25.554 1.00 76.25 134 VAL A O 1
ATOM 1017 N N . HIS A 1 135 ? -4.835 -1.199 25.635 1.00 76.75 135 HIS A N 1
ATOM 1018 C CA . HIS A 1 135 ? -5.583 -1.151 24.387 1.00 76.75 135 HIS A CA 1
ATOM 1019 C C . HIS A 1 135 ? -7.092 -1.227 24.657 1.00 76.75 135 HIS A C 1
ATOM 1021 O O . HIS A 1 135 ? -7.537 -1.926 25.566 1.00 76.75 135 HIS A O 1
ATOM 1027 N N . LYS A 1 136 ? -7.891 -0.497 23.877 1.00 77.00 136 LYS A N 1
ATOM 1028 C CA . LYS A 1 136 ? -9.350 -0.452 23.945 1.00 77.00 136 LYS A CA 1
ATOM 1029 C C . LYS A 1 136 ? -9.935 -1.001 22.652 1.00 77.00 136 LYS A C 1
ATOM 1031 O O . LYS A 1 136 ? -9.672 -0.484 21.570 1.00 77.00 136 LYS A O 1
ATOM 1036 N N . MET A 1 137 ? -10.794 -2.002 22.790 1.00 73.75 137 MET A N 1
ATOM 1037 C CA . MET A 1 137 ? -11.639 -2.511 21.718 1.00 73.75 137 MET A CA 1
ATOM 1038 C C . MET A 1 137 ? -13.096 -2.285 22.123 1.00 73.75 137 MET A C 1
ATOM 1040 O O . MET A 1 137 ? -13.541 -2.793 23.148 1.00 73.75 137 MET A O 1
ATOM 1044 N N . CYS A 1 138 ? -13.824 -1.471 21.358 1.00 71.69 138 CYS A N 1
ATOM 1045 C CA . CYS A 1 138 ? -15.251 -1.234 21.568 1.00 71.69 138 CYS A CA 1
ATOM 1046 C C . CYS A 1 138 ? -16.039 -1.996 20.510 1.00 71.69 138 CYS A C 1
ATOM 1048 O O . CYS A 1 138 ? -15.914 -1.700 19.324 1.00 71.69 138 CYS A O 1
ATOM 1050 N N . VAL A 1 139 ? -16.866 -2.939 20.948 1.00 71.75 139 VAL A N 1
ATOM 1051 C CA . VAL A 1 139 ? -17.856 -3.599 20.099 1.00 71.75 139 VAL A CA 1
ATOM 1052 C C . VAL A 1 139 ? -19.216 -3.046 20.497 1.00 71.75 139 VAL A C 1
ATOM 1054 O O . VAL A 1 139 ? -19.595 -3.119 21.663 1.00 71.75 139 VAL A O 1
ATOM 1057 N N . VAL A 1 140 ? -19.920 -2.443 19.542 1.00 75.88 140 VAL A N 1
ATOM 1058 C CA . VAL A 1 140 ? -21.280 -1.936 19.743 1.00 75.88 140 VAL A CA 1
ATOM 1059 C C . VAL A 1 140 ? -22.213 -2.843 18.962 1.00 75.88 140 VAL A C 1
ATOM 1061 O O . VAL A 1 140 ? -22.098 -2.943 17.743 1.00 75.88 140 VAL A O 1
ATOM 1064 N N . VAL A 1 141 ? -23.120 -3.507 19.670 1.00 79.38 141 VAL A N 1
ATOM 1065 C CA . VAL A 1 141 ? -24.166 -4.335 19.069 1.00 79.38 141 VAL A CA 1
ATOM 1066 C C . VAL A 1 141 ? -25.469 -3.560 19.177 1.00 79.38 141 VAL A C 1
ATOM 1068 O O . VAL A 1 141 ? -25.894 -3.219 20.279 1.00 79.38 141 VAL A O 1
ATOM 1071 N N . GLN A 1 142 ? -26.081 -3.238 18.038 1.00 81.88 142 GLN A N 1
ATOM 1072 C CA . GLN A 1 142 ? -27.426 -2.672 18.023 1.00 81.88 142 GLN A CA 1
ATOM 1073 C C . GLN A 1 142 ? -28.428 -3.806 18.215 1.00 81.88 142 GLN A C 1
ATOM 1075 O O . GLN A 1 142 ? -28.397 -4.796 17.489 1.00 81.88 142 GLN A O 1
ATOM 1080 N N . THR A 1 143 ? -29.296 -3.663 19.208 1.00 84.81 143 THR A N 1
ATOM 1081 C CA . THR A 1 143 ? -30.333 -4.636 19.545 1.00 84.81 143 THR A CA 1
ATOM 1082 C C . THR A 1 143 ? -31.628 -3.880 19.842 1.00 84.81 143 THR A C 1
ATOM 1084 O O . THR A 1 143 ? -31.568 -2.818 20.466 1.00 84.81 143 THR A O 1
ATOM 1087 N N . PRO A 1 144 ? -32.782 -4.375 19.362 1.00 88.19 144 PRO A N 1
ATOM 1088 C CA . PRO A 1 144 ? -34.078 -3.768 19.647 1.00 88.19 144 PRO A CA 1
ATOM 1089 C C . PRO A 1 144 ? -34.536 -4.016 21.093 1.00 88.19 144 PRO A C 1
ATOM 1091 O O . PRO A 1 144 ? -35.480 -3.371 21.544 1.00 88.19 144 PRO A O 1
ATOM 1094 N N . GLU A 1 145 ? -33.899 -4.944 21.814 1.00 89.94 145 GLU A N 1
ATOM 1095 C CA . GLU A 1 145 ? -34.304 -5.304 23.171 1.00 89.94 145 GLU A CA 1
ATOM 1096 C C . GLU A 1 145 ? -33.827 -4.276 24.211 1.00 89.94 145 GLU A C 1
ATOM 1098 O O . GLU A 1 145 ? -32.706 -3.763 24.118 1.00 89.94 145 GLU A O 1
ATOM 1103 N N . PRO A 1 146 ? -34.649 -3.994 25.235 1.00 90.12 146 PRO A N 1
ATOM 1104 C CA . PRO A 1 146 ? -34.295 -3.082 26.311 1.00 90.12 146 PRO A CA 1
ATOM 1105 C C . PRO A 1 146 ? -33.211 -3.666 27.239 1.00 90.12 146 PRO A C 1
ATOM 1107 O O . PRO A 1 146 ? -32.964 -4.875 27.301 1.00 90.12 146 PRO A O 1
ATOM 1110 N N . ALA A 1 147 ? -32.512 -2.773 27.948 1.00 87.12 147 ALA A N 1
ATOM 1111 C CA . ALA A 1 147 ? -31.314 -3.110 28.721 1.00 87.12 147 ALA A CA 1
ATOM 1112 C C . ALA A 1 147 ? -31.574 -4.100 29.872 1.00 87.12 147 ALA A C 1
ATOM 1114 O O . ALA A 1 147 ? -30.704 -4.905 30.190 1.00 87.12 147 ALA A O 1
ATOM 1115 N N . ASP A 1 148 ? -32.763 -4.070 30.466 1.00 92.25 148 ASP A N 1
ATOM 1116 C CA . ASP A 1 148 ? -33.223 -4.963 31.535 1.00 92.25 148 ASP A CA 1
ATOM 1117 C C . ASP A 1 148 ? -33.284 -6.435 31.103 1.00 92.25 148 ASP A C 1
ATOM 1119 O O . ASP A 1 148 ? -32.951 -7.317 31.892 1.00 92.25 148 ASP A O 1
ATOM 1123 N N . LYS A 1 149 ? -33.628 -6.710 29.841 1.00 89.75 149 LYS A N 1
ATOM 1124 C CA . LYS A 1 149 ? -33.606 -8.071 29.286 1.00 89.75 149 LYS A CA 1
ATOM 1125 C C . LYS A 1 149 ? -32.215 -8.524 28.857 1.00 89.75 149 LYS A C 1
ATOM 1127 O O . LYS A 1 149 ? -31.908 -9.712 28.909 1.00 89.75 149 LYS A O 1
ATOM 1132 N N . LEU A 1 150 ? -31.376 -7.588 28.417 1.00 85.88 150 LEU A N 1
ATOM 1133 C CA . LEU A 1 150 ? -30.014 -7.883 27.964 1.00 85.88 150 LEU A CA 1
ATOM 1134 C C . LEU A 1 150 ? -29.044 -8.079 29.128 1.00 85.88 150 LEU A C 1
ATOM 1136 O O . LEU A 1 150 ? -28.122 -8.887 29.028 1.00 85.88 150 LEU A O 1
ATOM 1140 N N . TRP A 1 151 ? -29.232 -7.349 30.227 1.00 87.44 151 TRP A N 1
ATOM 1141 C CA . TRP A 1 151 ? -28.286 -7.347 31.337 1.00 87.44 151 TRP A CA 1
ATOM 1142 C C . TRP A 1 151 ? -28.065 -8.730 31.967 1.00 87.44 151 TRP A C 1
ATOM 1144 O O . TRP A 1 151 ? -26.901 -9.085 32.140 1.00 87.44 151 TRP A O 1
ATOM 1154 N N . PRO A 1 152 ? -29.096 -9.561 32.225 1.00 89.75 152 PRO A N 1
ATOM 1155 C CA . PRO A 1 152 ? -28.892 -10.918 32.735 1.00 89.75 152 PRO A CA 1
ATOM 1156 C C . PRO A 1 152 ? -28.028 -11.790 31.814 1.00 89.75 152 PRO A C 1
ATOM 1158 O O . PRO A 1 152 ? -27.261 -12.611 32.301 1.00 89.75 152 PRO A O 1
ATOM 1161 N N . ILE A 1 153 ? -28.110 -11.583 30.495 1.00 87.31 153 ILE A N 1
ATOM 1162 C CA . ILE A 1 153 ? -27.326 -12.324 29.495 1.00 87.31 153 ILE A CA 1
ATOM 1163 C C . ILE A 1 153 ? -25.870 -11.844 29.482 1.00 87.31 153 ILE A C 1
ATOM 1165 O O . ILE A 1 153 ? -24.946 -12.651 29.471 1.00 87.31 153 ILE A O 1
ATOM 1169 N N . VAL A 1 154 ? -25.653 -10.525 29.486 1.00 82.62 154 VAL A N 1
ATOM 1170 C CA . VAL A 1 154 ? -24.307 -9.923 29.438 1.00 82.62 154 VAL A CA 1
ATOM 1171 C C . VAL A 1 154 ? -23.552 -10.118 30.757 1.00 82.62 154 VAL A C 1
ATOM 1173 O O . VAL A 1 154 ? -22.339 -10.322 30.744 1.00 82.62 154 VAL A O 1
ATOM 1176 N N . ALA A 1 155 ? -24.257 -10.058 31.889 1.00 86.44 155 ALA A N 1
ATOM 1177 C CA . ALA A 1 155 ? -23.686 -10.258 33.218 1.00 86.44 155 ALA A CA 1
ATOM 1178 C C . ALA A 1 155 ? -23.355 -11.732 33.508 1.00 86.44 155 ALA A C 1
ATOM 1180 O O . ALA A 1 155 ? -22.513 -12.002 34.368 1.00 86.44 155 ALA A O 1
ATOM 1181 N N . ASP A 1 156 ? -23.957 -12.681 32.780 1.00 86.06 156 ASP A N 1
ATOM 1182 C CA . ASP A 1 156 ? -23.631 -14.106 32.862 1.00 86.06 156 ASP A CA 1
ATOM 1183 C C . ASP A 1 156 ? -22.327 -14.430 32.112 1.00 86.06 156 ASP A C 1
ATOM 1185 O O . ASP A 1 156 ? -22.276 -15.048 31.044 1.00 86.06 156 ASP A O 1
ATOM 1189 N N . LEU A 1 157 ? -21.224 -13.990 32.714 1.00 79.31 157 LEU A N 1
ATOM 1190 C CA . LEU A 1 157 ? -19.869 -14.184 32.206 1.00 79.31 157 LEU A CA 1
ATOM 1191 C C . LEU A 1 157 ? -19.456 -15.660 32.158 1.00 79.31 157 LEU A C 1
ATOM 1193 O O . LEU A 1 157 ? -18.561 -16.019 31.391 1.00 79.31 157 LEU A O 1
ATOM 1197 N N . VAL A 1 158 ? -20.095 -16.515 32.962 1.00 76.81 158 VAL A N 1
ATOM 1198 C CA . VAL A 1 158 ? -19.822 -17.957 33.003 1.00 76.81 158 VAL A CA 1
ATOM 1199 C C . VAL A 1 158 ? -20.367 -18.620 31.741 1.00 76.81 158 VAL A C 1
ATOM 1201 O O . VAL A 1 158 ? -19.662 -19.403 31.101 1.00 76.81 158 VAL A O 1
ATOM 1204 N N . ASN A 1 159 ? -21.584 -18.254 31.335 1.00 82.88 159 ASN A N 1
ATOM 1205 C CA . ASN A 1 159 ? -22.255 -18.847 30.183 1.00 82.88 159 ASN A CA 1
ATOM 1206 C C . ASN A 1 159 ? -22.160 -18.016 28.899 1.00 82.88 159 ASN A C 1
ATOM 1208 O O . ASN A 1 159 ? -22.798 -18.352 27.901 1.00 82.88 159 ASN A O 1
ATOM 1212 N N . ILE A 1 160 ? -21.316 -16.983 28.860 1.00 80.12 160 ILE A N 1
ATOM 1213 C CA . ILE A 1 160 ? -21.153 -16.106 27.689 1.00 80.12 160 ILE A CA 1
ATOM 1214 C C . ILE A 1 160 ? -20.792 -16.863 26.394 1.00 80.12 160 ILE A C 1
ATOM 1216 O O . ILE A 1 160 ? -21.086 -16.398 25.292 1.00 80.12 160 ILE A O 1
ATOM 1220 N N . LYS A 1 161 ? -20.225 -18.075 26.503 1.00 76.94 161 LYS A N 1
ATOM 1221 C CA . LYS A 1 161 ? -19.984 -18.980 25.366 1.00 76.94 161 LYS A CA 1
ATOM 1222 C C . LYS A 1 161 ? -21.269 -19.356 24.616 1.00 76.94 161 LYS A C 1
ATOM 1224 O O . LYS A 1 161 ? -21.212 -19.528 23.403 1.00 76.94 161 LYS A O 1
ATOM 1229 N N . MET A 1 162 ? -22.414 -19.442 25.299 1.00 80.75 162 MET A N 1
ATOM 1230 C CA . MET A 1 162 ? -23.709 -19.737 24.666 1.00 80.75 162 MET A CA 1
ATOM 1231 C C . MET A 1 162 ? -24.119 -18.664 23.652 1.00 80.75 162 MET A C 1
ATOM 1233 O O . MET A 1 162 ? -24.788 -18.965 22.669 1.00 80.75 162 MET A O 1
ATOM 1237 N N . TYR A 1 163 ? -23.668 -17.428 23.861 1.00 78.12 163 TYR A N 1
ATOM 1238 C CA . TYR A 1 163 ? -24.029 -16.269 23.045 1.00 78.12 163 TYR A CA 1
ATOM 1239 C C . TYR A 1 163 ? -22.904 -15.831 22.100 1.00 78.12 163 TYR A C 1
ATOM 1241 O O . TYR A 1 163 ? -23.058 -14.875 21.344 1.00 78.12 163 TYR A O 1
ATOM 1249 N N . SER A 1 164 ? -21.759 -16.518 22.136 1.00 75.19 164 SER A N 1
ATOM 1250 C CA . SER A 1 164 ? -20.557 -16.139 21.400 1.00 75.19 164 SER A CA 1
ATOM 1251 C C . SER A 1 164 ? -19.910 -17.398 20.801 1.00 75.19 164 SER A C 1
ATOM 1253 O O . SER A 1 164 ? -19.001 -17.979 21.389 1.00 75.19 164 SER A O 1
ATOM 1255 N N . PRO A 1 165 ? -20.378 -17.878 19.633 1.00 74.00 165 PRO A N 1
ATOM 1256 C CA . PRO A 1 165 ? -19.992 -19.191 19.097 1.00 74.00 165 PRO A CA 1
ATOM 1257 C C . PRO A 1 165 ? -18.500 -19.311 18.745 1.00 74.00 165 PRO A C 1
ATOM 1259 O O . PRO A 1 165 ? -17.954 -20.411 18.729 1.00 74.00 165 PRO A O 1
ATOM 1262 N N . ASN A 1 166 ? -17.812 -18.186 18.519 1.00 74.56 166 ASN A N 1
ATOM 1263 C CA . ASN A 1 166 ? -16.364 -18.146 18.273 1.00 74.56 166 ASN A CA 1
ATOM 1264 C C . ASN A 1 166 ? -15.522 -18.129 19.563 1.00 74.56 166 ASN A C 1
ATOM 1266 O O . ASN A 1 166 ? -14.292 -18.057 19.503 1.00 74.56 166 ASN A O 1
ATOM 1270 N N . LEU A 1 167 ? -16.160 -18.176 20.732 1.00 73.19 167 LEU A N 1
ATOM 1271 C CA . LEU A 1 167 ? -15.499 -18.208 22.028 1.00 73.19 167 LEU A CA 1
ATOM 1272 C C . LEU A 1 167 ? -15.034 -19.630 22.345 1.00 73.19 167 LEU A C 1
ATOM 1274 O O . LEU A 1 167 ? -15.826 -20.540 22.602 1.00 73.19 167 LEU A O 1
ATOM 1278 N N . THR A 1 168 ? -13.725 -19.835 22.361 1.00 76.12 168 THR A N 1
ATOM 1279 C CA . THR A 1 168 ? -13.144 -21.149 22.636 1.00 76.12 168 THR A CA 1
ATOM 1280 C C . THR A 1 168 ? -13.178 -21.447 24.131 1.00 76.12 168 THR A C 1
ATOM 1282 O O . THR A 1 168 ? -13.587 -22.538 24.543 1.00 76.12 168 THR A O 1
ATOM 1285 N N . LYS A 1 169 ? -12.750 -20.476 24.950 1.00 74.88 169 LYS A N 1
ATOM 1286 C CA . LYS A 1 169 ? -12.551 -20.653 26.392 1.00 74.88 169 LYS A CA 1
ATOM 1287 C C . LYS A 1 169 ? -12.744 -19.341 27.152 1.00 74.88 169 LYS A C 1
ATOM 1289 O O . LYS A 1 169 ? -12.280 -18.297 26.705 1.00 74.88 169 LYS A O 1
ATOM 1294 N N . VAL A 1 170 ? -13.359 -19.429 28.327 1.00 73.25 170 VAL A N 1
ATOM 1295 C CA . VAL A 1 170 ? -13.382 -18.371 29.346 1.00 73.25 170 VAL A CA 1
ATOM 1296 C C . VAL A 1 170 ? -12.646 -18.913 30.560 1.00 73.25 170 VAL A C 1
ATOM 1298 O O . VAL A 1 170 ? -12.905 -20.035 30.990 1.00 73.25 170 VAL A O 1
ATOM 1301 N N . ILE A 1 171 ? -11.680 -18.159 31.071 1.00 75.31 171 ILE A N 1
ATOM 1302 C CA . ILE A 1 171 ? -10.929 -18.499 32.277 1.00 75.31 171 ILE A CA 1
ATOM 1303 C C . ILE A 1 171 ? -11.192 -17.399 33.290 1.00 75.31 171 ILE A C 1
ATOM 1305 O O . ILE A 1 171 ? -10.807 -16.251 33.071 1.00 75.31 171 ILE A O 1
ATOM 1309 N N . LEU A 1 172 ? -11.821 -17.769 34.398 1.00 75.50 172 LEU A N 1
ATOM 1310 C CA . LEU A 1 172 ? -11.938 -16.919 35.573 1.00 75.50 172 LEU A CA 1
ATOM 1311 C C . LEU A 1 172 ? -10.746 -17.224 36.483 1.00 75.50 172 LEU A C 1
ATOM 1313 O O . LEU A 1 172 ? -10.533 -18.372 36.870 1.00 75.50 172 LEU A O 1
ATOM 1317 N N . ARG A 1 173 ? -9.927 -16.212 36.772 1.00 74.25 173 ARG A N 1
ATOM 1318 C CA . ARG A 1 173 ? -8.885 -16.283 37.801 1.00 74.25 173 ARG A CA 1
ATOM 1319 C C . ARG A 1 173 ? -9.247 -15.342 38.929 1.00 74.25 173 ARG A C 1
ATOM 1321 O O . ARG A 1 173 ? -9.170 -14.126 38.761 1.00 74.25 173 ARG A O 1
ATOM 1328 N N . GLU A 1 174 ? -9.573 -15.912 40.073 1.00 74.12 174 GLU A N 1
ATOM 1329 C CA . GLU A 1 174 ? -9.691 -15.168 41.320 1.00 74.12 174 GLU A CA 1
ATOM 1330 C C . GLU A 1 174 ? -8.302 -14.980 41.928 1.00 74.12 174 GLU A C 1
ATOM 1332 O O . GLU A 1 174 ? -7.509 -15.920 41.999 1.00 74.12 174 GLU A O 1
ATOM 1337 N N . ASN A 1 175 ? -7.983 -13.749 42.319 1.00 62.56 175 ASN A N 1
ATOM 1338 C CA . ASN A 1 175 ? -6.751 -13.437 43.030 1.00 62.56 175 ASN A CA 1
ATOM 1339 C C . ASN A 1 175 ? -7.070 -12.427 44.140 1.00 62.56 175 ASN A C 1
ATOM 1341 O O . ASN A 1 175 ? -7.055 -11.212 43.926 1.00 62.56 175 ASN A O 1
ATOM 1345 N N . GLY A 1 176 ? -7.446 -12.945 45.313 1.00 76.56 176 GLY A N 1
ATOM 1346 C CA . GLY A 1 176 ? -8.012 -12.140 46.398 1.00 76.56 176 GLY A CA 1
ATOM 1347 C C . GLY A 1 176 ? -9.352 -11.520 45.988 1.00 76.56 176 GLY A C 1
ATOM 1348 O O . GLY A 1 176 ? -10.222 -12.215 45.476 1.00 76.56 176 GLY A O 1
ATOM 1349 N N . SER A 1 177 ? -9.505 -10.205 46.165 1.00 68.88 177 SER A N 1
ATOM 1350 C CA . SER A 1 177 ? -10.732 -9.462 45.823 1.00 68.88 177 SER A CA 1
ATOM 1351 C C . SER A 1 177 ? -10.893 -9.139 44.327 1.00 68.88 177 SER A C 1
ATOM 1353 O O . SER A 1 177 ? -11.846 -8.458 43.953 1.00 68.88 177 SER A O 1
ATOM 1355 N N . ILE A 1 178 ? -9.952 -9.554 43.469 1.00 62.47 178 ILE A N 1
ATOM 1356 C CA . ILE A 1 178 ? -9.951 -9.242 42.032 1.00 62.47 178 ILE A CA 1
ATOM 1357 C C . ILE A 1 178 ? -10.273 -10.506 41.235 1.00 62.47 178 ILE A C 1
ATOM 1359 O O . ILE A 1 178 ? -9.550 -11.501 41.310 1.00 62.47 178 ILE A O 1
ATOM 1363 N N . VAL A 1 179 ? -11.317 -10.436 40.407 1.00 69.81 179 VAL A N 1
ATOM 1364 C CA . VAL A 1 179 ? -11.657 -11.475 39.428 1.00 69.81 179 VAL A CA 1
ATOM 1365 C C . VAL A 1 179 ? -11.133 -11.051 38.058 1.00 69.81 179 VAL A C 1
ATOM 1367 O O . VAL A 1 179 ? -11.569 -10.051 37.492 1.00 69.81 179 VAL A O 1
ATOM 1370 N N . ASN A 1 180 ? -10.188 -11.812 37.512 1.00 69.94 180 ASN A N 1
ATOM 1371 C CA . ASN A 1 180 ? -9.683 -11.625 36.156 1.00 69.94 180 ASN A CA 1
ATOM 1372 C C . ASN A 1 180 ? -10.439 -12.539 35.195 1.00 69.94 180 ASN A C 1
ATOM 1374 O O . ASN A 1 180 ? -10.465 -13.756 35.379 1.00 69.94 180 ASN A O 1
ATOM 1378 N N . ILE A 1 181 ? -11.003 -11.957 34.141 1.00 68.94 181 ILE A N 1
ATOM 1379 C CA . ILE A 1 181 ? -11.719 -12.687 33.095 1.00 68.94 181 ILE A CA 1
ATOM 1380 C C . ILE A 1 181 ? -10.818 -12.732 31.865 1.00 68.94 181 ILE A C 1
ATOM 1382 O O . ILE A 1 181 ? -10.522 -11.703 31.261 1.00 68.94 181 ILE A O 1
ATOM 1386 N N . CYS A 1 182 ? -10.368 -13.926 31.492 1.00 64.75 182 CYS A N 1
ATOM 1387 C CA . CYS A 1 182 ? -9.580 -14.144 30.288 1.00 64.75 182 CYS A CA 1
ATOM 1388 C C . CYS A 1 182 ? -10.448 -14.848 29.245 1.00 64.75 182 CYS A C 1
ATOM 1390 O O . CYS A 1 182 ? -10.946 -15.948 29.485 1.00 64.75 182 CYS A O 1
ATOM 1392 N N . VAL A 1 183 ? -10.636 -14.212 28.093 1.00 70.69 183 VAL A N 1
ATOM 1393 C CA . VAL A 1 183 ? -11.517 -14.698 27.031 1.00 70.69 183 VAL A CA 1
ATOM 1394 C C . VAL A 1 183 ? -10.677 -15.066 25.812 1.00 70.69 183 VAL A C 1
ATOM 1396 O O . VAL A 1 183 ? -9.946 -14.232 25.285 1.00 70.69 183 VAL A O 1
ATOM 1399 N N . VAL A 1 184 ? -10.772 -16.318 25.365 1.00 68.50 184 VAL A N 1
ATOM 1400 C CA . VAL A 1 184 ? -10.022 -16.849 24.221 1.00 68.50 184 VAL A CA 1
ATOM 1401 C C . VAL A 1 184 ? -10.972 -17.052 23.051 1.00 68.50 184 VAL A C 1
ATOM 1403 O O . VAL A 1 184 ? -11.926 -17.825 23.153 1.00 68.50 184 VAL A O 1
ATOM 1406 N N . TYR A 1 185 ? -10.678 -16.403 21.929 1.00 64.19 185 TYR A N 1
ATOM 1407 C CA . TYR A 1 185 ? -11.429 -16.538 20.684 1.00 64.19 185 TYR A CA 1
ATOM 1408 C C . TYR A 1 185 ? -10.712 -17.468 19.709 1.00 64.19 185 TYR A C 1
ATOM 1410 O O . TYR A 1 185 ? -9.481 -17.497 19.648 1.00 64.19 185 TYR A O 1
ATOM 1418 N N . LYS A 1 186 ? -11.483 -18.199 18.907 1.00 54.31 186 LYS A N 1
ATOM 1419 C CA . LYS A 1 186 ? -10.980 -18.820 17.686 1.00 54.31 186 LYS A CA 1
ATOM 1420 C C . LYS A 1 186 ? -10.979 -17.742 16.604 1.00 54.31 186 LYS A C 1
ATOM 1422 O O . LYS A 1 186 ? -12.035 -17.225 16.247 1.00 54.31 186 LYS A O 1
ATOM 1427 N N . LEU A 1 187 ? -9.797 -17.370 16.114 1.00 44.53 187 LEU A N 1
ATOM 1428 C CA . LEU A 1 187 ? -9.682 -16.528 14.925 1.00 44.53 187 LEU A CA 1
ATOM 1429 C C . LEU A 1 187 ? -10.127 -17.351 13.713 1.00 44.53 187 LEU A C 1
ATOM 1431 O O . LEU A 1 187 ? -9.358 -18.130 13.156 1.00 44.53 187 LEU A O 1
ATOM 1435 N N . SER A 1 188 ? -11.392 -17.200 13.344 1.00 35.84 188 SER A N 1
ATOM 1436 C CA . SER A 1 188 ? -11.919 -17.651 12.062 1.00 35.84 188 SER A CA 1
ATOM 1437 C C . SER A 1 188 ? -11.630 -16.540 11.056 1.00 35.84 188 SER A C 1
ATOM 1439 O O . SER A 1 188 ? -12.255 -15.482 11.107 1.00 35.84 188 SER A O 1
ATOM 1441 N N . VAL A 1 189 ? -10.625 -16.737 10.204 1.00 29.28 189 VAL A N 1
ATOM 1442 C CA . VAL A 1 189 ? -10.390 -15.856 9.054 1.00 29.28 189 VAL A CA 1
ATOM 1443 C C . VAL A 1 189 ? -11.504 -16.169 8.052 1.00 29.28 189 VAL A C 1
ATOM 1445 O O . VAL A 1 189 ? -11.561 -17.296 7.563 1.00 29.28 189 VAL A O 1
ATOM 1448 N N . CYS A 1 190 ? -12.429 -15.226 7.849 1.00 29.47 190 CYS A N 1
ATOM 1449 C CA . CYS A 1 190 ? -13.414 -15.291 6.765 1.00 29.47 190 CYS A CA 1
ATOM 1450 C C . CYS A 1 190 ? -12.766 -14.899 5.439 1.00 29.47 190 CYS A C 1
ATOM 1452 O O . CYS A 1 190 ? -11.976 -13.924 5.451 1.00 29.47 190 CYS A O 1
#

Mean predicted aligned error: 8.68 Å

Secondary structure (DSSP, 8-state):
-HHHHHHHHHHHHHHHHHHHHHHHHHSHHHHHHHHT---HHHHHHHHHHHHHHHHHHHHHHHSSS--HHHHHHHHHHHHHHHHHHHHHHHHHTTTS-HHHHHHHHHHHHHHHHHHHHHHHHHHHHHBPTT-TT-B--------SS-HHHHHHHHH-TTTGGGG-TTEEEEEEEEETTEEEEEEEE-----

Sequence (190 aa):
MREKTLKTALLSNATFSTVSGLIFIIFGQFVANLIGISAPIVYQIIGMGLVLFGGFVAWTATRKPINTFIASLISVADFLWVIGTILLIASAFRLLNPGGIAVLLAIAAIVLFFGLRQLHDIGKVYEVPGKTNVHKMCVVVQTPEPADKLWPIVADLVNIKMYSPNLTKVILRENGSIVNICVVYKLSVC

Nearest PDB structures (foldseek):
  8vzo-assembly1_A  TM=3.354E-01  e=9.019E+00  Mus musculus

Foldseek 3Di:
DLLVQLLVLLLVQLVLLLVQLVCLQPVLCVLCVQFQHRDSVVSNVSSVVSNVLSVVSNVQSPDVPRDLVVLLVNLVVLVVLLVVLVVCCVVCVVRTDPSNNVVSNVSNVVSNVSSVSNVVSSVVVQDDPPDPPHGDDDDDDDDPDDPVVCVVQVVPLVVVCVVPVQWPDWDWDDDPPDTDIDTDGDPDDD